Protein 8SB6 (pdb70)

Radius of gyration: 23.17 Å; Cα contacts (8 Å, |Δi|>4): 433; chains: 5; bounding box: 66×45×54 Å

Secondary structure (DSSP, 8-state):
-HHHHHIIIIIIHHHHTSTT-GGGSS---TTTTT-TTHHHH-SS---HHHHHHHHHTT--SSHHHHHHHHHHHHHHHHHHS-TT-HHHHHHHHHHHHHHHHHTT----/-HHHHHIIIIIIHHHHTSTT-GGGSS---TTTTT-TTHHHH-SS---HHHHHHHHHTT--SSHHHHHHHHHHHHHHHHHHS-TTSHHHHHHHHHHHHHHHHHHT---/-HHHHHIIIIIIHHHHHSGGGGGGSS---TTTTT-TTHHHH-SS---HHHHHHHHHTT--SSHHHHHHHHHHHHHHHHHHS-TTSHHHHHHHHHHHHHHHHHHT--/-----/-----

GO terms:
  GO:0000785 chromatin (C, IDA)
  GO:2000330 positive regulation of T-helper 17 cell lineage commitment (P, IDA)
  GO:0140588 chromatin looping (P, IDA)
  GO:0140673 transcription elongation-coupled chromatin remodeling (P, IDA)
  GO:0006357 regulation of transcription by RNA polymerase II (P, IDA)
  GO:0140011 histone H4K12ac reader activity (F, IDA)
  GO:0140012 histone H4K5ac reader activity (F, IDA)
  GO:0140033 acetylation-dependent protein binding (F, IDA)
  GO:0071168 protein localization to chromatin (P, IDA)
  GO:0005634 nucleus (C, EXP)
  GO:0005694 chromosome (C, EXP)
  GO:0007283 spermatogenesis (P, TAS)
  GO:0004674 protein serine/threonine kinase activity (F, IDA)
  GO:0005634 nucleus (C, IDA)
  GO:0005654 nucleoplasm (C, TAS)
  GO:0005515 protein binding (F, IPI)
  GO:0005654 nucleoplasm (C, IDA)
  GO:0016607 nuclear speck (C, IDA)
  GO:0140015 histone H3K14ac reader activity (F, IDA)

Foldseek 3Di:
DQLLVLCQPPLLVVQVPDPLQVVQLDWDDCVVVVNVCLCVFQVDTAGSVVLNVCSVVVVDPDNVVSVVRLVSNLVSVVRPDDPPDVNNVSSVVSVVSNVVSSVPGDDD/DQQLCCCQVPLLVVLCPDPLQVCQLDWDDCVVVVNVCLCVFQVDTAGSVVLNVCSVVVVDPDNVVSVVRLVSNLVSVVRPDDPPDPNNVSSVVSVVSNVVSVVVRDD/DQLLVCCQPPLLVVLVPDPLQVVQLDWDDCVVVVPVCLCVFQVDTAGSVVLNVCSVVVVDDDSVVSVVRLVSNLVSCVRPDDPPDPNNVSSVVSVVSNVVSSVVGD/DDPDD/DDPDD

CATH classification: 1.20.920.10

Solvent-accessible surface area: 17576 Å² total

InterPro domains:
  IPR001487 Bromodomain [PF00439] (86-167)
  IPR001487 Bromodomain [PF00439] (353-440)
  IPR001487 Bromodomain [PR00503] (94-107)
  IPR001487 Bromodomain [PR00503] (110-126)
  IPR001487 Bromodomain [PR00503] (126-144)
  IPR001487 Bromodomain [PR00503] (417-436)
  IPR001487 Bromodomain [PS50014] (91-163)
  IPR001487 Bromodomain [PS50014] (364-436)
  IPR001487 Bromodomain [SM00297] (72-182)
  IPR001487 Bromodomain [SM00297] (346-455)
  IPR018359 Bromodomain, conserved site [PS00633] (96-155)
  IPR018359 Bromodomain, conserved site [PS00633] (369-428)
  IPR027353 NET domain [PF17035] (641-703)
  IPR027353 NET domain [PS51525] (632-714)
  IPR036427 Bromodomain-like superfamily [G3DSA:1.20.920.10] (63-195)
  IPR036427 Bromodomain-like superfamily [G3DSA:1.20.920.10] (335-460)
  IPR036427 Bromodomain-like superfamily [SSF47370] (59-190)
  IPR036427 Bromodomain-like superfamily [SSF47370] (329-459)
  IPR038336 NET domain superfamily [G3DSA:1.20.1270.220] (634-714)
  IPR043508 Brdt, bromodomain, repeat I [cd05497] (74-180)

B-factor: mean 35.87, std 13.59, range [14.3, 101.73]

Structure (mmCIF, N/CA/C/O backbone):
data_8SB6
#
_entry.id   8SB6
#
_cell.length_a   115.378
_cell.length_b   55.819
_cell.length_c   68.006
_cell.angle_alpha   90.000
_cell.angle_beta   94.414
_cell.angle_gamma   90.000
#
_symmetry.space_group_name_H-M   'C 1 2 1'
#
loop_
_entity.id
_entity.type
_entity.pdbx_description
1 polymer 'Bromodomain containing 2'
2 polymer 'Histone H4'
3 water water
#
loop_
_atom_site.group_PDB
_atom_site.id
_atom_site.type_symbol
_atom_site.label_atom_id
_atom_site.label_alt_id
_atom_site.label_comp_id
_atom_site.label_asym_id
_atom_site.label_entity_id
_atom_site.label_seq_id
_atom_site.pdbx_PDB_ins_code
_atom_site.Cartn_x
_atom_site.Cartn_y
_atom_site.Cartn_z
_atom_site.occupancy
_atom_site.B_iso_or_equiv
_atom_site.auth_seq_id
_atom_site.auth_comp_id
_atom_site.auth_asym_id
_atom_site.auth_atom_id
_atom_site.pdbx_PDB_model_num
ATOM 1 N N . THR A 1 6 ? -9.72800 -6.67300 16.81900 1.000 50.48460 76 THR A N 1
ATOM 2 C CA . THR A 1 6 ? -10.55900 -6.15600 15.73800 1.000 46.53014 76 THR A CA 1
ATOM 3 C C . THR A 1 6 ? -10.65300 -4.63200 15.79200 1.000 44.59952 76 THR A C 1
ATOM 4 O O . THR A 1 6 ? -10.32800 -3.99200 16.8250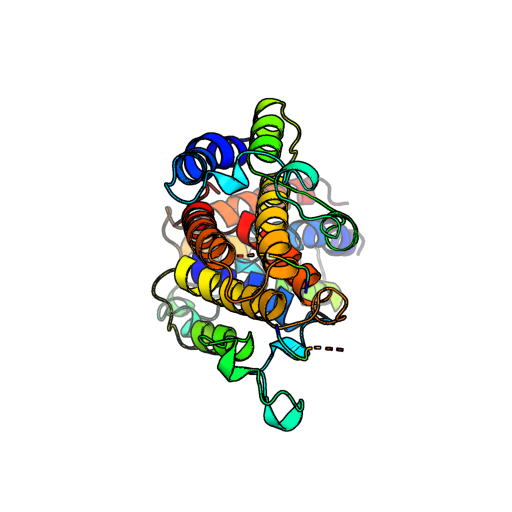0 1.000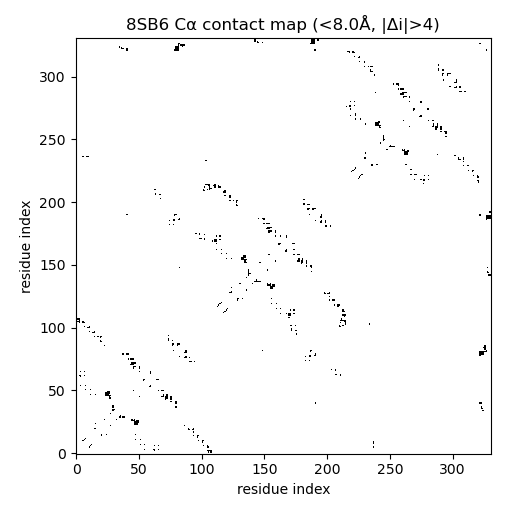 45.21205 76 THR A O 1
ATOM 14 N N . ASN A 1 7 ? -11.10300 -4.02700 14.69500 1.000 47.99740 77 ASN A N 1
ATOM 15 C CA . ASN A 1 7 ? -11.15400 -2.57300 14.61900 1.000 44.16824 77 ASN A CA 1
ATOM 16 C C . ASN A 1 7 ? -12.21000 -2.01300 15.57000 1.000 42.99582 77 ASN A C 1
ATOM 17 O O . ASN A 1 7 ? -12.02100 -0.94100 16.16400 1.000 35.13779 77 ASN A O 1
ATOM 28 N N . GLN A 1 8 ? -13.33200 -2.71600 15.71600 1.000 34.05153 78 GLN A N 1
ATOM 29 C CA . GLN A 1 8 ? -14.36500 -2.25700 16.63500 1.000 33.13174 78 GLN A CA 1
ATOM 30 C C . GLN A 1 8 ? -13.85300 -2.24700 18.06800 1.000 30.95311 78 GLN A C 1
ATOM 31 O O . GLN A 1 8 ? -14.09200 -1.29800 18.82800 1.000 30.67827 78 GLN A O 1
ATOM 45 N N . LEU A 1 9 ? -13.17000 -3.30500 18.46400 1.000 31.70124 79 LEU A N 1
ATOM 46 C CA . LEU A 1 9 ? -12.61500 -3.34800 19.81600 1.000 31.37446 79 LEU A CA 1
ATOM 47 C C . LEU A 1 9 ? -11.50700 -2.30800 20.02200 1.000 30.85937 79 LEU A C 1
ATOM 48 O O . LEU A 1 9 ? -11.36600 -1.77500 21.11900 1.000 30.85087 79 LEU A O 1
ATOM 64 N N . GLN A 1 10 ? -10.71600 -2.01500 19.00100 1.000 30.55497 80 GLN A N 1
ATOM 65 C CA . GLN A 1 10 ? -9.77100 -0.90600 19.09000 1.000 35.49050 80 GLN A CA 1
ATOM 66 C C . GLN A 1 10 ? -10.49400 0.41600 19.35800 1.000 31.88693 80 GLN A C 1
ATOM 67 O O . GLN A 1 10 ? -10.05200 1.24200 20.17700 1.000 30.48331 80 GLN A O 1
ATOM 81 N N . TYR A 1 11 ? -11.59400 0.64700 18.65500 1.000 30.21682 81 TYR A N 1
ATOM 82 C CA . TYR A 1 11 ? -12.36900 1.86200 18.84800 1.000 26.92242 81 TYR A CA 1
ATOM 83 C C . TYR A 1 11 ? -12.97500 1.91800 20.24800 1.000 27.15692 81 TYR A C 1
ATOM 84 O O . TYR A 1 11 ? -12.96200 2.97200 20.90600 1.000 24.81748 81 TYR A O 1
ATOM 102 N N . LEU A 1 12 ? -13.52900 0.79800 20.72100 1.000 26.17560 82 LEU A N 1
ATOM 103 C CA . LEU A 1 12 ? -14.07100 0.80700 22.07100 1.000 26.11417 82 LEU A CA 1
ATOM 104 C C . LEU A 1 12 ? -13.00000 1.12700 23.10900 1.000 26.88376 82 LEU A C 1
ATOM 105 O O . LEU A 1 12 ? -13.29200 1.73000 24.13900 1.000 27.23226 82 LEU A O 1
ATOM 121 N N . HIS A 1 13 ? -11.75300 0.75300 22.84300 1.000 24.75764 83 HIS A N 1
ATOM 122 C CA . HIS A 1 13 ? -10.67500 1.00000 23.80300 1.000 26.60227 83 HIS A CA 1
ATOM 123 C C . HIS A 1 13 ? -10.13700 2.42000 23.66600 1.000 28.92209 83 HIS A C 1
ATOM 124 O O . HIS A 1 13 ? -10.13500 3.19200 24.63100 1.000 26.75530 83 HIS A O 1
ATOM 138 N N . LYS A 1 14 ? -9.73700 2.81000 22.44800 1.000 25.53072 84 LYS A N 1
ATOM 139 C CA . LYS A 1 14 ? -9.07200 4.08100 22.23600 1.000 26.35380 84 LYS A CA 1
ATOM 140 C C . LYS A 1 14 ? -10.01600 5.27300 22.23800 1.000 29.06140 84 LYS A C 1
ATOM 141 O O . LYS A 1 14 ? -9.55200 6.37200 22.48800 1.000 30.71218 84 LYS A O 1
ATOM 160 N N . VAL A 1 15 ? -11.31000 5.09500 21.93800 1.000 27.16436 85 VAL A N 1
ATOM 161 C CA . VAL A 1 15 ? -12.25800 6.19500 21.84900 1.000 27.07605 85 VAL A CA 1
ATOM 162 C C . VAL A 1 15 ? -13.27800 6.15600 22.99100 1.000 29.30301 85 VAL A C 1
ATOM 163 O O . VAL A 1 15 ? -13.44100 7.13700 23.72500 1.000 25.86063 85 VAL A O 1
ATOM 176 N N . VAL A 1 16 ? -13.97800 5.03400 23.15200 1.000 23.41203 86 VAL A N 1
ATOM 177 C CA . VAL A 1 16 ? -15.08000 4.99100 24.10500 1.000 22.03390 86 VAL A CA 1
ATOM 178 C C . VAL A 1 16 ? -14.54300 4.92500 25.53100 1.000 24.76277 86 VAL A C 1
ATOM 179 O O . VAL A 1 16 ? -14.88500 5.75500 26.37900 1.000 23.42176 86 VAL A O 1
ATOM 192 N N . MET A 1 17 ? -13.73600 3.91300 25.83100 1.000 24.86937 87 MET A N 1
ATOM 193 C CA . MET A 1 17 ? -13.21800 3.78700 27.18800 1.000 26.69888 87 MET A CA 1
ATOM 194 C C . MET A 1 17 ? -12.36600 4.99800 27.55900 1.000 26.17648 87 MET A C 1
ATOM 195 O O . MET A 1 17 ? -12.43500 5.49800 28.68200 1.000 26.73296 87 MET A O 1
ATOM 209 N N . LYS A 1 18 ? -11.57900 5.49400 26.61000 1.000 26.40842 88 LYS A N 1
ATOM 210 C CA . LYS A 1 18 ? -10.75600 6.65800 26.87200 1.000 30.12183 88 LYS A CA 1
ATOM 211 C C . LYS A 1 18 ? -11.61400 7.82400 27.32700 1.000 28.99039 88 LYS A C 1
ATOM 212 O O . LYS A 1 18 ? -11.28100 8.49100 28.32000 1.000 30.58130 88 LYS A O 1
ATOM 231 N N . ALA A 1 19 ? -12.72900 8.08400 26.63100 1.000 27.66034 89 ALA A N 1
ATOM 232 C CA . ALA A 1 19 ? -13.59900 9.20100 27.01400 1.000 25.44117 89 ALA A CA 1
ATOM 233 C C . ALA A 1 19 ? -14.24200 8.95500 28.37900 1.000 28.35338 89 ALA A C 1
ATOM 234 O O . ALA A 1 19 ? -14.29700 9.86000 29.22300 1.000 29.63958 89 ALA A O 1
ATOM 241 N N . LEU A 1 20 ? -14.71100 7.72900 28.63000 1.000 23.74403 90 LEU A N 1
ATOM 242 C CA . LEU A 1 20 ? -15.45300 7.49100 29.86200 1.000 21.86331 90 LEU A CA 1
ATOM 243 C C . LEU A 1 20 ? -14.54000 7.43000 31.08100 1.000 24.33622 90 LEU A C 1
ATOM 244 O O . LEU A 1 20 ? -14.91600 7.91600 32.15400 1.000 22.33503 90 LEU A O 1
ATOM 260 N N . TRP A 1 21 ? -13.36000 6.81100 30.93200 1.000 22.30126 91 TRP A N 1
ATOM 261 C CA . TRP A 1 21 ? -12.49600 6.55400 32.07400 1.000 21.66472 91 TRP A CA 1
ATOM 262 C C . TRP A 1 21 ? -12.05700 7.85300 32.74100 1.000 25.51814 91 TRP A C 1
ATOM 263 O O . TRP A 1 21 ? -11.93000 7.90600 33.97200 1.000 25.83918 91 TRP A O 1
ATOM 284 N N . LYS A 1 22 ? -11.81700 8.90800 31.94800 1.000 23.65730 92 LYS A N 1
ATOM 285 C CA . LYS A 1 22 ? -11.27900 10.13800 32.47800 1.000 24.83472 92 LYS A CA 1
ATOM 286 C C . LYS A 1 22 ? -12.36300 11.15300 32.82200 1.000 26.67856 92 LYS A C 1
ATOM 287 O O . LYS A 1 22 ? -12.05200 12.26200 33.27400 1.000 22.94646 92 LYS A O 1
ATOM 306 N N . HIS A 1 23 ? -13.61500 10.84400 32.55900 1.000 23.37527 93 HIS A N 1
ATOM 307 C CA . HIS A 1 23 ? -14.69600 11.78500 32.85200 1.000 24.78698 93 HIS A CA 1
ATOM 308 C C . HIS A 1 23 ? -14.77700 12.06300 34.35000 1.000 24.41420 93 HIS A C 1
ATOM 309 O O . HIS A 1 23 ? -14.53900 11.18100 35.17700 1.000 20.96280 93 HIS A O 1
ATOM 323 N N . GLN A 1 24 ? -15.17100 13.30200 34.69900 1.000 22.57784 94 GLN A N 1
ATOM 324 C CA . GLN A 1 24 ? -15.26700 13.69800 36.10500 1.000 20.23313 94 GLN A CA 1
ATOM 325 C C . GLN A 1 24 ? -16.32800 12.94400 36.89400 1.000 21.74344 94 GLN A C 1
ATOM 326 O O . GLN A 1 24 ? -16.30000 12.96900 38.14000 1.000 19.34295 94 GLN A O 1
ATOM 340 N N . PHE A 1 25 ? -17.26400 12.30200 36.23200 1.000 19.62555 95 PHE A N 1
ATOM 341 C CA . PHE A 1 25 ? -18.27400 11.46800 36.87000 1.000 21.46187 95 PHE A CA 1
ATOM 342 C C . PHE A 1 25 ? -17.91200 9.99100 36.88400 1.000 18.73021 95 PHE A C 1
ATOM 343 O O . PHE A 1 25 ? -18.71600 9.16300 37.34800 1.000 17.67084 95 PHE A O 1
ATOM 360 N N . ALA A 1 26 ? -16.73200 9.62500 36.37900 1.000 20.23102 96 ALA A N 1
ATOM 361 C CA . ALA A 1 26 ? -16.41300 8.21200 36.26800 1.000 20.20124 96 ALA A CA 1
ATOM 362 C C . ALA A 1 26 ? -16.00300 7.53500 37.57700 1.000 19.28192 96 ALA A C 1
ATOM 363 O O . ALA A 1 26 ? -16.12900 6.30400 37.67500 1.000 18.29285 96 ALA A O 1
ATOM 370 N N . TRP A 1 27 ? -15.51800 8.29600 38.56400 1.000 19.19904 97 TRP A N 1
ATOM 371 C CA . TRP A 1 27 ? -14.82400 7.67300 39.69800 1.000 20.48090 97 TRP A CA 1
ATOM 372 C C . TRP A 1 27 ? -15.65300 6.60700 40.43200 1.000 20.44750 97 TRP A C 1
ATOM 373 O O . TRP A 1 27 ? -15.08100 5.56800 40.80500 1.000 20.25746 97 TRP A O 1
ATOM 394 N N . PRO A 1 28 ? -16.96900 6.74800 40.61900 1.000 19.27156 98 PRO A N 1
ATOM 395 C CA . PRO A 1 28 ? -17.70300 5.64800 41.25900 1.000 19.10990 98 PRO A CA 1
ATOM 396 C C . PRO A 1 28 ? -17.76100 4.36300 40.45400 1.000 23.55600 98 PRO A C 1
ATOM 397 O O . PRO A 1 28 ? -18.19500 3.32800 41.01100 1.000 20.55992 98 PRO A O 1
ATOM 408 N N . PHE A 1 29 ? -17.39700 4.41100 39.17500 1.000 19.23843 99 PHE A N 1
ATOM 409 C CA . PHE A 1 29 ? -17.54200 3.29000 38.26800 1.000 20.65498 99 PHE A CA 1
ATOM 410 C C . PHE A 1 29 ? -16.20300 2.66400 37.91600 1.000 20.34589 99 PHE A C 1
ATOM 411 O O . PHE A 1 29 ? -16.17600 1.73800 37.15400 1.000 19.40614 99 PHE A O 1
ATOM 428 N N . ARG A 1 30 ? -15.09700 3.15800 38.45000 1.000 20.59532 100 ARG A N 1
ATOM 429 C CA . ARG A 1 30 ? -13.79200 2.68300 38.01200 1.000 20.67026 100 ARG A CA 1
ATOM 430 C C . ARG A 1 30 ? -13.37200 1.37200 38.69700 1.000 25.17558 100 ARG A C 1
ATOM 431 O O . ARG A 1 30 ? -12.36900 0.79800 38.30100 1.000 22.99399 100 ARG A O 1
ATOM 452 N N . GLN A 1 31 ? -14.12100 0.90700 39.68200 1.000 23.63299 101 GLN A N 1
ATOM 453 C CA . GLN A 1 31 ? -13.81700 -0.31700 40.40700 1.000 25.00700 101 GLN A CA 1
ATOM 454 C C . GLN A 1 31 ? -15.14300 -0.96200 40.77800 1.000 23.28400 101 GLN A C 1
ATOM 455 O O . GLN A 1 31 ? -16.19100 -0.29200 40.78100 1.000 20.43842 101 GLN A O 1
ATOM 469 N N . PRO A 1 32 ? -15.14300 -2.25600 41.08000 1.000 20.56847 102 PRO A N 1
ATOM 470 C CA . PRO A 1 32 ? -16.36900 -2.90300 41.54100 1.000 22.06153 102 PRO A CA 1
ATOM 471 C C . PRO A 1 32 ? -16.99000 -2.16100 42.70800 1.000 22.71753 102 PRO A C 1
ATOM 472 O O . PRO A 1 32 ? -16.28500 -1.65300 43.57800 1.000 23.67182 102 PRO A O 1
ATOM 483 N N . VAL A 1 33 ? -18.32300 -2.17000 42.75200 1.000 19.37316 103 VAL A N 1
ATOM 484 C CA . VAL A 1 33 ? -19.03600 -1.72300 43.91400 1.000 21.96603 103 VAL A CA 1
ATOM 485 C C . VAL A 1 33 ? -18.58800 -2.53500 45.12500 1.000 23.34859 103 VAL A C 1
ATOM 486 O O . VAL A 1 33 ? -18.67100 -3.77100 45.13600 1.000 20.91971 103 VAL A O 1
ATOM 499 N N . ASP A 1 34 ? -18.06400 -1.85600 46.12500 1.000 26.86445 104 ASP A N 1
ATOM 500 C CA . ASP A 1 34 ? -17.65500 -2.48100 47.39400 1.000 24.41870 104 ASP A CA 1
ATOM 501 C C . ASP A 1 34 ? -18.77700 -2.27900 48.39400 1.000 24.03104 104 ASP A C 1
ATOM 502 O O . ASP A 1 34 ? -18.87300 -1.23100 49.02700 1.000 24.41302 104 ASP A O 1
ATOM 511 N N . ALA A 1 35 ? -19.59600 -3.30400 48.55700 1.000 19.74070 105 ALA A N 1
ATOM 512 C CA . ALA A 1 35 ? -20.76400 -3.21600 49.42000 1.000 25.21871 105 ALA A CA 1
ATOM 513 C C . ALA A 1 35 ? -20.40800 -2.96100 50.88400 1.000 28.01531 105 ALA A C 1
ATOM 514 O O . ALA A 1 35 ? -21.18800 -2.33900 51.60800 1.000 29.37943 105 ALA A O 1
ATOM 521 N N . VAL A 1 36 ? -19.25100 -3.43800 51.33600 1.000 25.55249 106 VAL A N 1
ATOM 522 C CA . VAL A 1 36 ? -18.83900 -3.18300 52.71600 1.000 25.82110 106 VAL A CA 1
ATOM 523 C C . VAL A 1 36 ? -18.43200 -1.71800 52.88200 1.000 28.74644 106 VAL A C 1
ATOM 524 O O . VAL A 1 36 ? -18.88100 -1.01700 53.80800 1.000 27.90048 106 VAL A O 1
ATOM 537 N N . LYS A 1 37 ? -17.50200 -1.25800 52.03300 1.000 27.27382 107 LYS A N 1
ATOM 538 C CA . LYS A 1 37 ? -17.05100 0.13000 52.09800 1.000 27.53673 107 LYS A CA 1
ATOM 539 C C . LYS A 1 37 ? -18.23100 1.08900 52.01200 1.000 29.13548 107 LYS A C 1
ATOM 540 O O . LYS A 1 37 ? -18.29600 2.08700 52.73500 1.000 27.40561 107 LYS A O 1
ATOM 559 N N . LEU A 1 38 ? -19.19100 0.79900 51.13200 1.000 23.51312 108 LEU A N 1
ATOM 560 C CA . LEU A 1 38 ? -20.28500 1.74100 50.86300 1.000 24.12082 108 LEU A CA 1
ATOM 561 C C . LEU A 1 38 ? -21.48700 1.48700 51.73000 1.000 27.87744 108 LEU A C 1
ATOM 562 O O . LEU A 1 38 ? -22.49200 2.20100 51.60400 1.000 31.59201 108 LEU A O 1
ATOM 578 N N . GLY A 1 39 ? -21.43500 0.47900 52.58200 1.000 26.69511 109 GLY A N 1
ATOM 579 C CA . GLY A 1 39 ? -22.52500 0.19500 53.51700 1.000 28.80243 109 GLY A CA 1
ATOM 580 C C . GLY A 1 39 ? -23.80700 -0.19900 52.78500 1.000 36.42766 109 GLY A C 1
ATOM 581 O O . GLY A 1 39 ? -24.88800 0.34500 53.07700 1.000 32.30008 109 GLY A O 1
ATOM 585 N N . LEU A 1 40 ? -23.70900 -1.16300 51.85800 1.000 28.51935 110 LEU A N 1
ATOM 586 C CA . LEU A 1 40 ? -24.84400 -1.59900 51.05400 1.000 29.05079 110 LEU A CA 1
ATOM 587 C C . LEU A 1 40 ? -25.06000 -3.09900 51.19900 1.000 28.34994 110 LEU A C 1
ATOM 588 O O . LEU A 1 40 ? -24.77000 -3.85100 50.25400 1.000 24.89362 110 LEU A O 1
ATOM 604 N N . PRO A 1 41 ? -25.53500 -3.56500 52.37100 1.000 28.83722 111 PRO A N 1
ATOM 605 C CA . PRO A 1 41 ? -25.64100 -5.01400 52.61000 1.000 28.22535 111 PRO A CA 1
ATOM 606 C C . PRO A 1 41 ? -26.64000 -5.71100 51.71200 1.000 28.87637 111 PRO A C 1
ATOM 607 O O . PRO A 1 41 ? -26.63500 -6.95300 51.67100 1.000 28.04651 111 PRO A O 1
ATOM 618 N N . ASP A 1 42 ? -27.50300 -4.97400 50.99900 1.000 27.09761 112 ASP A N 1
ATOM 619 C CA . ASP A 1 42 ? -28.42300 -5.57600 50.03100 1.000 28.69623 112 ASP A CA 1
ATOM 620 C C . ASP A 1 42 ? -27.89800 -5.57200 48.59200 1.000 25.46059 112 ASP A C 1
ATOM 621 O O . ASP A 1 42 ? -28.59100 -6.07900 47.68300 1.000 25.23239 112 ASP A O 1
ATOM 630 N N . TYR A 1 43 ? -26.71500 -4.98400 48.32700 1.000 22.01925 113 TYR A N 1
ATOM 631 C CA . TYR A 1 43 ? -26.30400 -4.81200 46.93300 1.000 21.80897 113 TYR A CA 1
ATOM 632 C C . TYR A 1 43 ? -26.26400 -6.14400 46.15600 1.000 23.36658 113 TYR A C 1
ATOM 633 O O . TYR A 1 43 ? -26.88200 -6.30700 45.07700 1.000 20.67277 113 TYR A O 1
ATOM 651 N N . HIS A 1 44 ? -25.56500 -7.13700 46.70700 1.000 23.12757 114 HIS A N 1
ATOM 652 C CA . HIS A 1 44 ? -25.41900 -8.39100 45.96900 1.000 26.36221 114 HIS A CA 1
ATOM 653 C C . HIS A 1 44 ? -26.66300 -9.26000 46.01300 1.000 25.09325 114 HIS A C 1
ATOM 654 O O . HIS A 1 44 ? -26.74600 -10.25400 45.29600 1.000 23.32546 114 HIS A O 1
ATOM 668 N N . LYS A 1 45 ? -27.63000 -8.90600 46.81800 1.000 24.28212 115 LYS A N 1
ATOM 669 C CA . LYS A 1 45 ? -28.92500 -9.55600 46.76700 1.000 22.70997 115 LYS A CA 1
ATOM 670 C C . LYS A 1 45 ? -29.74500 -9.06100 45.60900 1.000 26.01200 115 LYS A C 1
ATOM 671 O O . LYS A 1 45 ? -30.57900 -9.79100 45.08200 1.000 25.15674 115 LYS A O 1
ATOM 690 N N . ILE A 1 46 ? -29.51600 -7.82300 45.19200 1.000 22.75587 116 ILE A N 1
ATOM 691 C CA . ILE A 1 46 ? -30.30100 -7.20800 44.11700 1.000 20.53573 116 IL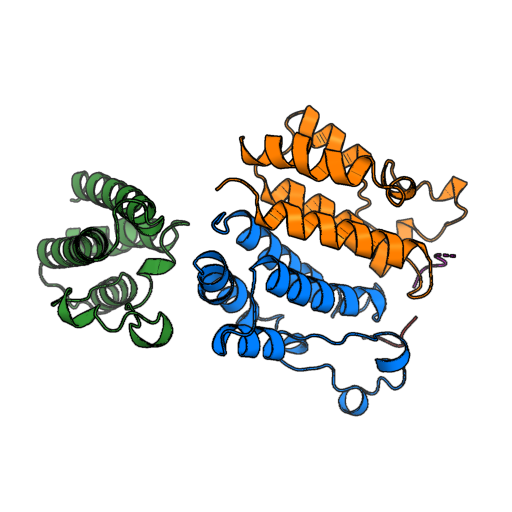E A CA 1
ATOM 692 C C . ILE A 1 46 ? -29.61100 -7.30000 42.76500 1.000 21.76228 116 ILE A C 1
ATOM 693 O O . ILE A 1 46 ? -30.25500 -7.61300 41.75700 1.000 22.59930 116 ILE A O 1
ATOM 709 N N . ILE A 1 47 ? -28.30300 -7.10500 42.76500 1.000 18.92143 117 ILE A N 1
ATOM 710 C CA . ILE A 1 47 ? -27.46800 -7.04500 41.56900 1.000 17.85342 117 ILE A CA 1
ATOM 711 C C . ILE A 1 47 ? -26.69200 -8.36100 41.50000 1.000 23.19229 117 ILE A C 1
ATOM 712 O O . ILE A 1 47 ? -25.76900 -8.59900 42.28000 1.000 19.55590 117 ILE A O 1
ATOM 728 N N . LYS A 1 48 ? -27.01000 -9.19100 40.52100 1.000 21.15030 118 LYS A N 1
ATOM 729 C CA . LYS A 1 48 ? -26.39800 -10.51500 40.40300 1.000 22.09859 118 LYS A CA 1
ATOM 730 C C . LYS A 1 48 ? -25.24300 -10.58800 39.41900 1.000 23.56042 118 LYS A C 1
ATOM 731 O O . LYS A 1 48 ? -24.49700 -11.59300 39.42900 1.000 22.21882 118 LYS A O 1
ATOM 750 N N . GLN A 1 49 ? -25.07600 -9.58100 38.56500 1.000 17.97745 119 GLN A N 1
ATOM 751 C CA . GLN A 1 49 ? -23.96700 -9.51700 37.59500 1.000 18.77131 119 GLN A CA 1
ATOM 752 C C . GLN A 1 49 ? -23.28900 -8.17700 37.74100 1.000 21.15474 119 GLN A C 1
ATOM 753 O O . GLN A 1 49 ? -23.50200 -7.27700 36.91300 1.000 18.06846 119 GLN A O 1
ATOM 767 N N . PRO A 1 50 ? -22.49500 -7.98300 38.78500 1.000 17.71453 120 PRO A N 1
ATOM 768 C CA . PRO A 1 50 ? -21.75300 -6.71100 38.93000 1.000 19.68950 120 PRO A CA 1
ATOM 769 C C . PRO A 1 50 ? -20.78000 -6.49100 37.77200 1.000 20.70757 120 PRO A C 1
ATOM 770 O O . PRO A 1 50 ? -20.20200 -7.42600 37.21900 1.000 19.73787 120 PRO A O 1
ATOM 781 N N . MET A 1 51 ? -20.60900 -5.24500 37.40800 1.000 18.25104 121 MET A N 1
ATOM 782 C CA . MET A 1 51 ? -19.74400 -4.81000 36.33100 1.000 19.46620 121 MET A CA 1
ATOM 783 C C . MET A 1 51 ? -19.27700 -3.40000 36.63000 1.000 17.05458 121 MET A C 1
ATOM 784 O O . MET A 1 51 ? -20.00900 -2.60600 37.20500 1.000 20.15167 121 MET A O 1
ATOM 798 N N . ASP A 1 52 ? -18.09300 -3.07700 36.13100 1.000 18.57917 122 ASP A N 1
ATOM 799 C CA . ASP A 1 52 ? -17.46900 -1.79500 36.38100 1.000 19.19726 122 ASP A CA 1
ATOM 800 C C . ASP A 1 52 ? -16.46400 -1.51800 35.25900 1.000 19.24989 122 ASP A C 1
ATOM 801 O O . ASP A 1 52 ? -16.04200 -2.42100 34.53900 1.000 18.38512 122 ASP A O 1
ATOM 810 N N . MET A 1 53 ? -16.05000 -0.25400 35.15300 1.000 20.86010 123 MET A N 1
ATOM 811 C CA . MET A 1 53 ? -15.15500 0.17200 34.04000 1.000 21.87379 123 MET A CA 1
ATOM 812 C C . MET A 1 53 ? -13.75200 -0.40500 34.19800 1.000 22.87881 123 MET A C 1
ATOM 813 O O . MET A 1 53 ? -13.11800 -0.64500 33.18700 1.000 23.67961 123 MET A O 1
ATOM 827 N N . GLY A 1 54 ? -13.30200 -0.58600 35.43100 1.000 22.70898 124 GLY A N 1
ATOM 828 C CA . GLY A 1 54 ? -11.98200 -1.20400 35.63400 1.000 26.41440 124 GLY A CA 1
ATOM 829 C C . GLY A 1 54 ? -11.92000 -2.59500 35.02700 1.000 25.84178 124 GLY A C 1
ATOM 830 O O . GLY A 1 54 ? -10.97300 -2.94200 34.29500 1.000 28.45559 124 GLY A O 1
ATOM 834 N N . THR A 1 55 ? -12.96400 -3.39200 35.28600 1.000 21.80112 125 THR A N 1
ATOM 835 C CA . THR A 1 55 ? -13.04800 -4.72400 34.71100 1.000 25.02812 125 THR A CA 1
ATOM 836 C C . THR A 1 55 ? -13.10200 -4.66600 33.18600 1.000 27.58910 125 THR A C 1
ATOM 837 O O . THR A 1 55 ? -12.44900 -5.46100 32.50600 1.000 25.33834 125 THR A O 1
ATOM 848 N N . ILE A 1 56 ? -13.93300 -3.77100 32.63400 1.000 22.06269 126 ILE A N 1
ATOM 849 C CA . ILE A 1 56 ? -14.03600 -3.64200 31.19000 1.000 23.86198 126 ILE A CA 1
ATOM 850 C C . ILE A 1 56 ? -12.69200 -3.22600 30.60400 1.000 26.84694 126 ILE A C 1
ATOM 851 O O . ILE A 1 56 ? -12.24900 -3.73800 29.56500 1.000 22.05054 126 ILE A O 1
ATOM 867 N N . LYS A 1 57 ? -12.02100 -2.28700 31.26400 1.000 23.77579 127 LYS A N 1
ATOM 868 C CA . LYS A 1 57 ? -10.74800 -1.80500 30.74800 1.000 30.29555 127 LYS A CA 1
ATOM 869 C C . LYS A 1 57 ? -9.71500 -2.92100 30.74800 1.000 28.41519 127 LYS A C 1
ATOM 870 O O . LYS A 1 57 ? -8.95500 -3.09500 29.78000 1.000 30.65927 127 LYS A O 1
ATOM 889 N N . ARG A 1 58 ? -9.66800 -3.68600 31.82100 1.000 28.38343 128 ARG A N 1
ATOM 890 C CA . ARG A 1 58 ? -8.76400 -4.83100 31.85900 1.000 34.19622 128 ARG A CA 1
ATOM 891 C C . ARG A 1 58 ? -9.06500 -5.82000 30.73700 1.000 33.28763 128 ARG A C 1
ATOM 892 O O . ARG A 1 58 ? -8.15200 -6.35400 30.08800 1.000 29.94812 128 ARG A O 1
ATOM 913 N N . ARG A 1 59 ? -10.34500 -6.10400 30.51600 1.000 28.37208 129 ARG A N 1
ATOM 914 C CA . ARG A 1 59 ? -10.72100 -7.03900 29.45100 1.000 27.86401 129 ARG A CA 1
ATOM 915 C C . ARG A 1 59 ? -10.30300 -6.52600 28.07100 1.000 29.82509 129 ARG A C 1
ATOM 916 O O . ARG A 1 59 ? -9.86800 -7.29800 27.20400 1.000 30.21716 129 ARG A O 1
ATOM 937 N N . LEU A 1 60 ? -10.45900 -5.23500 27.82100 1.000 29.18889 130 LEU A N 1
ATOM 938 C CA . LEU A 1 60 ? -9.95400 -4.69600 26.55200 1.000 31.63078 130 LEU A CA 1
ATOM 939 C C . LEU A 1 60 ? -8.42500 -4.79200 26.47400 1.000 34.98978 130 LEU A C 1
ATOM 940 O O . LEU A 1 60 ? -7.86300 -5.19000 25.44800 1.000 39.10515 130 LEU A O 1
ATOM 956 N N . GLU A 1 61 ? -7.73500 -4.46400 27.56200 1.000 33.91498 131 GLU A N 1
ATOM 957 C CA . GLU A 1 61 ? -6.26700 -4.53500 27.55100 1.000 35.11699 131 GLU A CA 1
ATOM 958 C C . GLU A 1 61 ? -5.77500 -5.96100 27.32500 1.000 39.97537 131 GLU A C 1
ATOM 959 O O . GLU A 1 61 ? -4.71000 -6.16000 26.72700 1.000 40.13763 131 GLU A O 1
ATOM 971 N N . ASN A 1 62 ? -6.51800 -6.96200 27.80100 1.000 37.91689 132 ASN A N 1
ATOM 972 C CA . ASN A 1 62 ? -6.07800 -8.35300 27.76900 1.000 40.52134 132 ASN A CA 1
ATOM 973 C C . ASN A 1 62 ? -6.72500 -9.16500 26.65300 1.000 38.36276 132 ASN A C 1
ATOM 974 O O . ASN A 1 62 ? -6.70000 -10.38600 26.71600 1.000 34.79608 132 ASN A O 1
ATOM 985 N N . ASN A 1 63 ? -7.36200 -8.52100 25.68000 1.000 38.39146 133 ASN A N 1
ATOM 986 C CA . ASN A 1 63 ? -7.98900 -9.22400 24.55300 1.000 39.76304 133 ASN A CA 1
ATOM 987 C C . ASN A 1 63 ? -8.90100 -10.35200 25.03800 1.000 36.81944 133 ASN A C 1
ATOM 988 O O . ASN A 1 63 ? -8.82100 -11.48000 24.59800 1.000 41.56331 133 ASN A O 1
ATOM 999 N N . TYR A 1 64 ? -9.78100 -10.02600 25.96700 1.000 36.43038 134 TYR A N 1
ATOM 1000 C CA . TYR A 1 64 ? -10.76600 -10.95400 26.50100 1.000 32.85322 134 TYR A CA 1
ATOM 1001 C C . TYR A 1 64 ? -11.99200 -11.07200 25.61100 1.000 38.26848 134 TYR A C 1
ATOM 1002 O O . TYR A 1 64 ? -12.59000 -12.15600 25.53700 1.000 37.05231 134 TYR A O 1
ATOM 1020 N N . TYR A 1 65 ? -12.38500 -9.99300 24.91500 1.000 33.50301 135 TYR A N 1
ATOM 1021 C CA . TYR A 1 65 ? -13.63700 -9.99500 24.17500 1.000 35.23360 135 TYR A CA 1
ATOM 1022 C C . TYR A 1 65 ? -13.47900 -10.62400 22.78900 1.000 37.46864 135 TYR A C 1
ATOM 1023 O O . TYR A 1 65 ? -12.50400 -10.36700 22.07300 1.000 34.06692 135 TYR A O 1
ATOM 1041 N N . TRP A 1 66 ? -14.48400 -11.40900 22.39500 1.000 40.42834 136 TRP A N 1
ATOM 1042 C CA . TRP A 1 66 ? -14.54700 -11.99000 21.05900 1.000 43.89324 136 TRP A CA 1
ATOM 1043 C C . TRP A 1 66 ? -15.31700 -11.12200 20.07500 1.000 42.40281 136 TRP A C 1
ATOM 1044 O O . TRP A 1 66 ? -15.15600 -11.29600 18.87400 1.000 48.25195 136 TRP A O 1
ATOM 1065 N N . ALA A 1 67 ? -16.13200 -10.18700 20.54900 1.000 37.31695 137 ALA A N 1
ATOM 1066 C CA . ALA A 1 67 ? -16.92000 -9.32200 19.68900 1.000 37.63484 137 ALA A CA 1
ATOM 1067 C C . ALA A 1 67 ? -17.14000 -7.98700 20.38200 1.000 32.64569 137 ALA A C 1
ATOM 1068 O O . ALA A 1 67 ? -17.21600 -7.92300 21.60800 1.000 33.28322 137 ALA A O 1
ATOM 1075 N N . ALA A 1 68 ? -17.29200 -6.93400 19.57500 1.000 36.22594 138 ALA A N 1
ATOM 1076 C CA . ALA A 1 68 ? -17.59800 -5.60500 20.10100 1.000 35.10058 138 ALA A CA 1
ATOM 1077 C C . ALA A 1 68 ? -18.86800 -5.61900 20.94500 1.000 30.07347 138 ALA A C 1
ATOM 1078 O O . ALA A 1 68 ? -18.92800 -4.97700 21.99400 1.000 26.83385 138 ALA A O 1
ATOM 1085 N N . SER A 1 69 ? -19.91200 -6.32000 20.48900 1.000 29.76639 139 SER A N 1
ATOM 1086 C CA . SER A 1 69 ? -21.16500 -6.29300 21.22100 1.000 31.16126 139 SER A CA 1
ATOM 1087 C C . SER A 1 69 ? -21.00400 -6.88300 22.61200 1.000 27.93561 139 SER A C 1
ATOM 1088 O O . SER A 1 69 ? -21.75400 -6.51200 23.53400 1.000 27.84617 139 SER A O 1
ATOM 1096 N N . GLU A 1 70 ? -20.03800 -7.78700 22.79800 1.000 27.10724 140 GLU A N 1
ATOM 1097 C CA . GLU A 1 70 ? -19.80900 -8.35400 24.12300 1.000 25.79707 140 GLU A CA 1
ATOM 1098 C C . GLU A 1 70 ? -19.30900 -7.29600 25.13000 1.000 26.27233 140 GLU A C 1
ATOM 1099 O O . GLU A 1 70 ? -19.73500 -7.27800 26.31000 1.000 24.77768 140 GLU A O 1
ATOM 1111 N N . CYS A 1 71 ? -18.39300 -6.43200 24.68100 1.000 25.02187 141 CYS A N 1
ATOM 1112 C CA . CYS A 1 71 ? -17.93300 -5.29400 25.46300 1.000 22.64502 141 CYS A CA 1
ATOM 1113 C C . CYS A 1 71 ? -19.03800 -4.28400 25.66800 1.000 21.97736 141 CYS A C 1
ATOM 1114 O O . CYS A 1 71 ? -19.26000 -3.79800 26.80500 1.000 22.81581 141 CYS A O 1
ATOM 1122 N N . MET A 1 72 ? -19.79800 -3.97800 24.60700 1.000 22.88424 142 MET A N 1
ATOM 1123 C CA . MET A 1 72 ? -20.93400 -3.05700 24.76400 1.000 21.26722 142 MET A CA 1
ATOM 1124 C C . MET A 1 72 ? -21.93300 -3.56800 25.78900 1.000 22.61026 142 MET A C 1
ATOM 1125 O O . MET A 1 72 ? -22.49200 -2.77600 26.57900 1.000 19.19793 142 MET A O 1
ATOM 1139 N N . GLN A 1 73 ? -22.18100 -4.89600 25.79400 1.000 22.33017 143 GLN A N 1
ATOM 1140 C CA . GLN A 1 73 ? -23.10200 -5.45000 26.79200 1.000 22.58458 143 GLN A CA 1
ATOM 1141 C C . GLN A 1 73 ? -22.58500 -5.22500 28.21500 1.000 17.72284 143 GLN A C 1
ATOM 1142 O O . GLN A 1 73 ? -23.38800 -5.05600 29.11900 1.000 19.66419 143 GLN A O 1
ATOM 1156 N N . ASP A 1 74 ? -21.26800 -5.29200 28.43400 1.000 19.33092 144 ASP A N 1
ATOM 1157 C CA . ASP A 1 74 ? -20.70400 -5.07900 29.75400 1.000 20.07867 144 ASP A CA 1
ATOM 1158 C C . ASP A 1 74 ? -20.90400 -3.62800 30.17500 1.000 20.11934 144 ASP A C 1
ATOM 1159 O O . ASP A 1 74 ? -21.31500 -3.39200 31.30700 1.000 19.56369 144 ASP A O 1
ATOM 1168 N N . PHE A 1 75 ? -20.67100 -2.63800 29.27000 1.000 17.20094 145 PHE A N 1
ATOM 1169 C CA . PHE A 1 75 ? -21.03000 -1.24800 29.60600 1.000 17.54418 145 PHE A CA 1
ATOM 1170 C C . PHE A 1 75 ? -22.50000 -1.16100 29.98700 1.000 16.85462 145 PHE A C 1
ATOM 1171 O O . PHE A 1 75 ? -22.87800 -0.49700 30.96000 1.000 15.58697 145 PHE A O 1
ATOM 1188 N N . ASN A 1 76 ? -23.37000 -1.76800 29.18200 1.000 15.56067 146 ASN A N 1
ATOM 1189 C CA . ASN A 1 76 ? -24.80000 -1.68500 29.46800 1.000 16.63318 146 ASN A CA 1
ATOM 1190 C C . ASN A 1 76 ? -25.14700 -2.27600 30.84100 1.000 17.82021 146 ASN A C 1
ATOM 1191 O O . ASN A 1 76 ? -25.97600 -1.71600 31.57500 1.000 19.28009 146 ASN A O 1
ATOM 1202 N N . THR A 1 77 ? -24.60300 -3.45100 31.16200 1.000 17.07862 147 THR A N 1
ATOM 1203 C CA . THR A 1 77 ? -24.84600 -4.06300 32.47200 1.000 18.15782 147 THR A CA 1
ATOM 1204 C C . THR A 1 77 ? -24.39100 -3.12400 33.59900 1.000 18.14134 147 THR A C 1
ATOM 1205 O O . THR A 1 77 ? -25.06300 -2.94900 34.62100 1.000 16.57108 147 THR A O 1
ATOM 1216 N N . MET A 1 78 ? -23.24700 -2.48700 33.42700 1.000 16.43190 148 MET A N 1
ATOM 1217 C CA . MET A 1 78 ? -22.77100 -1.57200 34.48500 1.000 15.99183 148 MET A CA 1
ATOM 1218 C C . MET A 1 78 ? -23.76700 -0.45200 34.73700 1.000 17.12657 148 MET A C 1
ATOM 1219 O O . MET A 1 78 ? -24.12700 -0.15200 35.87500 1.000 19.63353 148 MET A O 1
ATOM 1233 N N . PHE A 1 79 ? -24.25800 0.15900 33.67600 1.000 16.85758 149 PHE A N 1
ATOM 1234 C CA . PHE A 1 79 ? -25.20700 1.28000 33.84700 1.000 16.71585 149 PHE A CA 1
ATOM 1235 C C . PHE A 1 79 ? -26.56700 0.76700 34.32900 1.000 17.55273 149 PHE A C 1
ATOM 1236 O O . PHE A 1 79 ? -27.18100 1.33000 35.23900 1.000 16.26684 149 PHE A O 1
ATOM 1253 N N . THR A 1 80 ? -27.01700 -0.35500 33.78000 1.000 14.31264 150 THR A N 1
ATOM 1254 C CA . THR A 1 80 ? -28.30700 -0.88900 34.18600 1.000 17.14360 150 THR A CA 1
ATOM 1255 C C . THR A 1 80 ? -28.30500 -1.29300 35.65700 1.000 16.65496 150 THR A C 1
ATOM 1256 O O . THR A 1 80 ? -29.29500 -1.07000 36.36600 1.000 15.39542 150 THR A O 1
ATOM 1267 N N . ASN A 1 81 ? -27.22900 -1.92000 36.13400 1.000 16.22093 151 ASN A N 1
ATOM 1268 C CA . ASN A 1 81 ? -27.13900 -2.21700 37.57200 1.000 17.20114 151 ASN A CA 1
ATOM 1269 C C . ASN A 1 81 ? -27.37600 -0.98000 38.41800 1.000 15.30543 151 ASN A C 1
ATOM 1270 O O . ASN A 1 81 ? -28.07800 -1.01800 39.44800 1.000 18.32497 151 ASN A O 1
ATOM 1281 N N . CYS A 1 82 ? -26.76200 0.13800 38.01600 1.000 15.88393 152 CYS A N 1
ATOM 1282 C CA . CYS A 1 82 ? -26.88300 1.3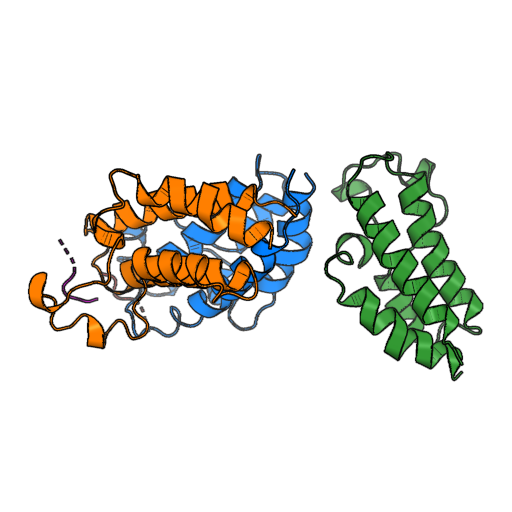7300 38.76900 1.000 14.98724 152 CYS A CA 1
ATOM 1283 C C . CYS A 1 82 ? -28.33300 1.85100 38.82100 1.000 20.31670 152 CYS A C 1
ATOM 1284 O O . CYS A 1 82 ? -28.85100 2.18800 39.90400 1.000 16.51929 152 CYS A O 1
ATOM 1292 N N . TYR A 1 83 ? -29.03800 1.80400 37.69400 1.000 15.25255 153 TYR A N 1
ATOM 1293 C CA . TYR A 1 83 ? -30.41400 2.29400 37.67400 1.000 14.30340 153 TYR A CA 1
ATOM 1294 C C . TYR A 1 83 ? -31.33700 1.38800 38.44100 1.000 16.29286 153 TYR A C 1
ATOM 1295 O O . TYR A 1 83 ? -32.32400 1.87600 39.03700 1.000 16.06275 153 TYR A O 1
ATOM 1313 N N . ILE A 1 84 ? -31.05600 0.05900 38.43900 1.000 17.96833 154 ILE A N 1
ATOM 1314 C CA . ILE A 1 84 ? -31.94700 -0.87500 39.12900 1.000 15.08664 154 ILE A CA 1
ATOM 1315 C C . ILE A 1 84 ? -31.77000 -0.79700 40.64000 1.000 19.61112 154 ILE A C 1
ATOM 1316 O O . ILE A 1 84 ? -32.74300 -0.82000 41.41700 1.000 16.71524 154 ILE A O 1
ATOM 1332 N N . TYR A 1 85 ? -30.52200 -0.72000 41.08400 1.000 17.45960 155 TYR A N 1
ATOM 1333 C CA . TYR A 1 85 ? -30.25300 -0.76600 42.52200 1.000 17.45594 155 TYR A CA 1
ATOM 1334 C C . TYR A 1 85 ? -30.56100 0.54300 43.24300 1.000 17.05497 155 TYR A C 1
ATOM 1335 O O . TYR A 1 85 ? -31.16900 0.53500 44.32300 1.000 18.97542 155 TYR A O 1
ATOM 1353 N N . ASN A 1 86 ? -30.16500 1.67500 42.65800 1.000 16.92826 156 ASN A N 1
ATOM 1354 C CA . ASN A 1 86 ? -30.22700 2.92700 43.38800 1.000 18.90952 156 ASN A CA 1
ATOM 1355 C C . ASN A 1 86 ? -31.60900 3.54400 43.30500 1.000 21.92661 156 ASN A C 1
ATOM 1356 O O . ASN A 1 86 ? -32.42400 3.20500 42.43900 1.000 20.20451 156 ASN A O 1
ATOM 1367 N N . LYS A 1 87 ? -31.85400 4.47400 44.22600 1.000 21.18272 157 LYS A N 1
ATOM 1368 C CA . LYS A 1 87 ? -33.09300 5.24500 44.21300 1.000 22.59361 157 LYS A CA 1
ATOM 1369 C C . LYS A 1 87 ? -33.07000 6.23100 43.05300 1.000 22.81998 157 LYS A C 1
ATOM 1370 O O . LYS A 1 87 ? -31.99300 6.74800 42.70400 1.000 22.20417 157 LYS A O 1
ATOM 1389 N N . PRO A 1 88 ? -34.25600 6.53900 42.48400 1.000 19.69585 158 PRO A N 1
ATOM 1390 C CA . PRO A 1 88 ? -34.32100 7.47100 41.34800 1.000 24.05352 158 PRO A CA 1
ATOM 1391 C C . PRO A 1 88 ? -33.65400 8.77700 41.59100 1.000 26.60118 158 PRO A C 1
ATOM 1392 O O . PRO A 1 88 ? -33.11500 9.35400 40.64200 1.000 26.43996 158 PRO A O 1
ATOM 1403 N N . THR A 1 89 ? -33.74600 9.26900 42.82500 1.000 22.70454 159 THR A N 1
ATOM 1404 C CA . THR A 1 89 ? -33.20800 10.57100 43.25300 1.000 29.52606 159 THR A CA 1
ATOM 1405 C C . THR A 1 89 ? -31.71400 10.53600 43.61500 1.000 26.88535 159 THR A C 1
ATOM 1406 O O . THR A 1 89 ? -31.13800 11.55900 43.93400 1.000 26.24873 159 THR A O 1
ATOM 1417 N N . ASP A 1 90 ? -31.06800 9.39300 43.56500 1.000 22.97468 160 ASP A N 1
ATOM 1418 C CA . ASP A 1 90 ? -29.66800 9.31500 43.99500 1.000 24.38783 160 ASP A CA 1
ATOM 1419 C C . ASP A 1 90 ? -28.80400 10.00900 42.93900 1.000 21.90120 160 ASP A C 1
ATOM 1420 O O . ASP A 1 90 ? -29.01600 9.86600 41.75000 1.000 22.61722 160 ASP A O 1
ATOM 1429 N N . ASP A 1 91 ? -27.81500 10.78800 43.38400 1.000 23.45697 161 ASP A N 1
ATOM 1430 C CA . ASP A 1 91 ? -26.94600 11.45600 42.44400 1.000 21.78904 161 ASP A CA 1
ATOM 1431 C C . ASP A 1 91 ? -26.24300 10.49200 41.49300 1.000 21.74086 161 ASP A C 1
ATOM 1432 O O . ASP A 1 91 ? -25.89200 10.86900 40.35800 1.000 20.72011 161 ASP A O 1
ATOM 1441 N N . ILE A 1 92 ? -25.94200 9.27400 41.94400 1.000 17.36979 162 ILE A N 1
ATOM 1442 C CA . ILE A 1 92 ? -25.20700 8.35500 41.08600 1.000 18.16385 162 ILE A CA 1
ATOM 1443 C C . ILE A 1 92 ? -25.99000 8.03600 39.81800 1.000 17.78331 162 ILE A C 1
ATOM 1444 O O . ILE A 1 92 ? -25.41600 7.73200 38.77500 1.000 17.25439 162 ILE A O 1
ATOM 1460 N N . VAL A 1 93 ? -27.29200 8.12200 39.88500 1.000 16.03621 163 VAL A N 1
ATOM 1461 C CA . VAL A 1 93 ? -28.14300 7.87300 38.72800 1.000 17.85490 163 VAL A CA 1
ATOM 1462 C C . VAL A 1 93 ? -27.89500 8.91600 37.65400 1.000 17.80454 163 VAL A C 1
ATOM 1463 O O . VAL A 1 93 ? -27.76700 8.59600 36.46900 1.000 17.87463 163 VAL A O 1
ATOM 1476 N N A LEU A 1 94 ? -27.77500 10.18100 38.05400 0.635 18.98512 164 LEU A N 1
ATOM 1477 N N B LEU A 1 94 ? -27.78700 10.16300 38.06800 0.365 18.61231 164 LEU A N 1
ATOM 1478 C CA A LEU A 1 94 ? -27.47800 11.24700 37.11700 0.635 20.05881 164 LEU A CA 1
ATOM 1479 C CA B LEU A 1 94 ? -27.47400 11.22300 37.14500 0.365 19.97844 164 LEU A CA 1
ATOM 1480 C C A LEU A 1 94 ? -26.07000 11.10800 36.54900 0.635 20.25313 164 LEU A C 1
ATOM 1481 C C B LEU A 1 94 ? -26.09200 11.03900 36.54300 0.365 20.18521 164 LEU A C 1
ATOM 1482 O O A LEU A 1 94 ? -25.83800 11.41700 35.37500 0.635 21.14087 164 LEU A O 1
ATOM 1483 O O B LEU A 1 94 ? -25.90900 11.22900 35.33400 0.365 21.61646 164 LEU A O 1
ATOM 1514 N N . MET A 1 95 ? -25.09500 10.70200 37.36800 1.000 17.12201 165 MET A N 1
ATOM 1515 C CA . MET A 1 95 ? -23.76200 10.43300 36.84400 1.000 17.68890 165 MET A CA 1
ATOM 1516 C C . MET A 1 95 ? -23.76900 9.32700 35.79200 1.000 18.49728 165 MET A C 1
ATOM 1517 O O . MET A 1 95 ? -23.19300 9.47400 34.68600 1.000 16.75702 165 MET A O 1
ATOM 1532 N N . ALA A 1 96 ? -24.42200 8.19100 36.11400 1.000 16.88950 166 ALA A N 1
ATOM 1533 C CA . ALA A 1 96 ? -24.54700 7.10600 35.13900 1.000 17.04155 166 ALA A CA 1
ATOM 1534 C C . ALA A 1 96 ? -25.22600 7.56400 33.83600 1.000 17.16411 166 ALA A C 1
ATOM 1535 O O . ALA A 1 96 ? -24.77200 7.24300 32.71600 1.000 18.96247 166 ALA A O 1
ATOM 1542 N N . GLN A 1 97 ? -26.34300 8.25200 33.95300 1.000 17.08753 167 GLN A N 1
ATOM 1543 C CA . GLN A 1 97 ? -26.98500 8.76000 32.73500 1.000 22.32018 167 GLN A CA 1
ATOM 1544 C C . GLN A 1 97 ? -26.03200 9.61300 31.88900 1.000 22.42883 167 GLN A C 1
ATOM 1545 O O . GLN A 1 97 ? -26.03500 9.50300 30.64200 1.000 20.82425 167 GLN A O 1
ATOM 1559 N N . THR A 1 98 ? -25.22400 10.48400 32.53800 1.000 19.36491 168 THR A N 1
ATOM 1560 C CA . THR A 1 98 ? -24.30000 11.32700 31.77800 1.000 20.49295 168 THR A CA 1
ATOM 1561 C C . THR A 1 98 ? -23.27200 10.49500 31.01700 1.000 20.02570 168 THR A C 1
ATOM 1562 O O . THR A 1 98 ? -22.95300 10.78800 29.85100 1.000 18.85587 168 THR A O 1
ATOM 1573 N N . LEU A 1 99 ? -22.69100 9.50500 31.67700 1.000 16.10116 169 LEU A N 1
ATOM 1574 C CA . LEU A 1 99 ? -21.71800 8.63400 31.03500 1.000 19.79341 169 LEU A CA 1
ATOM 1575 C C . LEU A 1 99 ? -22.33600 7.73400 29.95800 1.000 18.52665 169 LEU A C 1
ATOM 1576 O O . LEU A 1 99 ? -21.76500 7.53300 28.87900 1.000 18.32267 169 LEU A O 1
ATOM 1592 N N . GLU A 1 100 ? -23.55400 7.27100 30.18700 1.000 16.57892 170 GLU A N 1
ATOM 1593 C CA . GLU A 1 100 ? -24.20600 6.42000 29.19700 1.000 19.67981 170 GLU A CA 1
ATOM 1594 C C . GLU A 1 100 ? -24.49800 7.19100 27.91900 1.000 18.95516 170 GLU A C 1
ATOM 1595 O O . GLU A 1 100 ? -24.35000 6.65900 26.82300 1.000 20.05759 170 GLU A O 1
ATOM 1607 N N . LYS A 1 101 ? -24.90900 8.46500 28.03700 1.000 19.77052 171 LYS A N 1
ATOM 1608 C CA . LYS A 1 101 ? -25.11300 9.31200 26.85200 1.000 21.36425 171 LYS A CA 1
ATOM 1609 C C . LYS A 1 101 ? -23.84200 9.43900 26.02200 1.000 23.79329 171 LYS A C 1
ATOM 1610 O O . LYS A 1 101 ? -23.89700 9.33900 24.79000 1.000 22.15272 171 LYS A O 1
ATOM 1629 N N . ILE A 1 102 ? -22.68100 9.59800 26.68100 1.000 19.24367 172 ILE A N 1
ATOM 1630 C CA . ILE A 1 102 ? -21.41900 9.65000 25.95200 1.000 19.49661 172 ILE A CA 1
ATOM 1631 C C . ILE A 1 102 ? -21.12600 8.30200 25.29100 1.000 19.86688 172 ILE A C 1
ATOM 1632 O O . ILE A 1 102 ? -20.72700 8.21400 24.12600 1.000 21.76439 172 ILE A O 1
ATOM 1648 N N . PHE A 1 103 ? -21.29100 7.23000 26.03000 1.000 19.08457 173 PHE A N 1
ATOM 1649 C CA . PHE A 1 103 ? -21.12800 5.88000 25.47200 1.000 21.43107 173 PHE A CA 1
ATOM 1650 C C . PHE A 1 103 ? -21.92900 5.72400 24.18600 1.000 21.84070 173 PHE A C 1
ATOM 1651 O O . PHE A 1 103 ? -21.39600 5.31100 23.13900 1.000 20.76441 173 PHE A O 1
ATOM 1668 N N . LEU A 1 104 ? -23.19600 6.10700 24.22500 1.000 18.93187 174 LEU A N 1
ATOM 1669 C CA . LEU A 1 104 ? -24.04000 5.89700 23.03700 1.000 24.66415 174 LEU A CA 1
ATOM 1670 C C . LEU A 1 104 ? -23.62400 6.81500 21.88200 1.000 23.75939 174 LEU A C 1
ATOM 1671 O O . LEU A 1 104 ? -23.57300 6.38100 20.72000 1.000 25.19037 174 LEU A O 1
ATOM 1687 N N . GLN A 1 105 ? -23.26000 8.06000 22.18500 1.000 22.22123 175 GLN A N 1
ATOM 1688 C CA . GLN A 1 105 ? -22.83200 8.95400 21.11900 1.000 24.74694 175 GLN A CA 1
ATOM 1689 C C . GLN A 1 105 ? -21.61000 8.38100 20.44500 1.000 24.43127 175 GLN A C 1
ATOM 1690 O O . GLN A 1 105 ? -21.49300 8.42900 19.22800 1.000 24.53665 175 GLN A O 1
ATOM 1704 N N . LYS A 1 106 ? -20.66800 7.83900 21.21700 1.000 25.78415 176 LYS A N 1
ATOM 1705 C CA . LYS A 1 106 ? -19.44000 7.32900 20.58300 1.000 26.16534 176 LYS A CA 1
ATOM 1706 C C . LYS A 1 106 ? -19.71800 6.01200 19.85400 1.000 28.21056 176 LYS A C 1
ATOM 1707 O O . LYS A 1 106 ? -19.16300 5.74500 18.78300 1.000 27.20478 176 LYS A O 1
ATOM 1726 N N . VAL A 1 107 ? -20.59800 5.18300 20.41100 1.000 24.31372 177 VAL A N 1
ATOM 1727 C CA . VAL A 1 107 ? -20.89600 3.91700 19.76800 1.000 25.59248 177 VAL A CA 1
ATOM 1728 C C . VAL A 1 107 ? -21.59800 4.13700 18.44500 1.000 25.21616 177 VAL A C 1
ATOM 1729 O O . VAL A 1 107 ? -21.52800 3.27800 17.54800 1.000 30.27921 177 VAL A O 1
ATOM 1742 N N . ALA A 1 108 ? -22.28800 5.26800 18.29800 1.000 27.82403 178 ALA A N 1
ATOM 1743 C CA . ALA A 1 108 ? -22.99500 5.54600 17.03500 1.000 30.63073 178 ALA A CA 1
ATOM 1744 C C . ALA A 1 108 ? -22.04300 5.71600 15.86100 1.000 31.02256 178 ALA A C 1
ATOM 1745 O O . ALA A 1 108 ? -22.48700 5.66600 14.68700 1.000 34.08940 178 ALA A O 1
ATOM 1752 N N . SER A 1 109 ? -20.75100 5.93200 16.13500 1.000 30.49253 179 SER A N 1
ATOM 1753 C CA . SER A 1 109 ? -19.74900 6.12300 15.07800 1.000 37.76698 179 SER A CA 1
ATOM 1754 C C . SER A 1 109 ? -18.67200 5.05000 15.10000 1.000 33.13845 179 SER A C 1
ATOM 1755 O O . SER A 1 109 ? -17.61100 5.24100 14.53500 1.000 34.66987 179 SER A O 1
ATOM 1763 N N . MET A 1 110 ? -18.94200 3.92000 15.73700 1.000 34.19850 180 MET A N 1
ATOM 1764 C CA . MET A 1 110 ? -18.02500 2.79300 15.74600 1.000 35.40521 180 MET A CA 1
ATOM 1765 C C . MET A 1 110 ? -17.98300 2.10100 14.37000 1.000 35.88894 180 MET A C 1
ATOM 1766 O O . MET A 1 110 ? -18.99600 2.00600 13.67900 1.000 34.10453 180 MET A O 1
ATOM 1780 N N . PRO A 1 111 ? -16.81400 1.60600 13.94600 1.000 40.77670 181 PRO A N 1
ATOM 1781 C CA . PRO A 1 111 ? -16.75000 0.79800 12.69900 1.000 44.51341 181 PRO A CA 1
ATOM 1782 C C . PRO A 1 111 ? -17.71700 -0.37700 12.68900 1.000 43.38445 181 PRO A C 1
ATOM 1783 O O . PRO A 1 111 ? -18.21500 -0.80500 13.73400 1.000 41.47513 181 PRO A O 1
ATOM 1794 N N . GLN A 1 112 ? -17.98500 -0.94200 11.50400 1.000 58.23317 182 GLN A N 1
ATOM 1795 C CA . GLN A 1 112 ? -19.03900 -1.94900 11.38200 1.000 61.37255 182 GLN A CA 1
ATOM 1796 C C . GLN A 1 112 ? -18.55700 -3.39800 11.44200 1.000 61.98663 182 GLN A C 1
ATOM 1797 O O . GLN A 1 112 ? -19.32200 -4.27400 11.86800 1.000 68.14637 182 GLN A O 1
ATOM 1811 N N . GLU A 1 113 ? -17.33600 -3.68800 11.02200 1.000 62.90613 183 GLU A N 1
ATOM 1812 C CA . GLU A 1 113 ? -16.92300 -5.08700 10.84100 1.000 71.35482 183 GLU A CA 1
ATOM 1813 C C . GLU A 1 113 ? -17.00600 -5.86000 12.15100 1.000 66.05157 183 GLU A C 1
ATOM 1814 O O . GLU A 1 113 ? -17.71900 -6.85800 12.24200 1.000 66.21995 183 GLU A O 1
ATOM 1826 N N . THR B 1 6 ? -30.98000 9.62400 6.52400 1.000 53.53357 76 THR B N 1
ATOM 1827 C CA . THR B 1 6 ? -29.63800 9.05000 6.43800 1.000 45.15324 76 THR B CA 1
ATOM 1828 C C . THR B 1 6 ? -29.70400 7.51600 6.40800 1.000 41.84762 76 THR B C 1
ATOM 1829 O O . THR B 1 6 ? -30.72600 6.90300 6.73500 1.000 39.77635 76 THR B O 1
ATOM 1839 N N . ASN B 1 7 ? -28.59500 6.89700 6.00200 1.000 42.93574 77 ASN B N 1
ATOM 1840 C CA . ASN B 1 7 ? -28.52600 5.44200 5.97000 1.000 42.17482 77 ASN B CA 1
ATOM 1841 C C . ASN B 1 7 ? -28.67600 4.85200 7.37600 1.000 38.94593 77 ASN B C 1
ATOM 1842 O O . ASN B 1 7 ? -29.27800 3.78000 7.55800 1.000 33.35677 77 ASN B O 1
ATOM 1853 N N . GLN B 1 8 ? -28.11900 5.53500 8.38800 1.000 34.86430 78 GLN B N 1
ATOM 1854 C CA . GLN B 1 8 ? -28.18800 5.00900 9.74000 1.000 35.14951 78 GLN B CA 1
ATOM 1855 C C . GLN B 1 8 ? -29.60300 5.07300 10.29500 1.000 32.34476 78 GLN B C 1
ATOM 1856 O O . GLN B 1 8 ? -30.04100 4.15100 10.98300 1.000 27.96726 78 GLN B O 1
ATOM 1870 N N . LEU B 1 9 ? -30.32200 6.16000 10.02400 1.000 33.28965 79 LEU B N 1
ATOM 1871 C CA . LEU B 1 9 ? -31.68600 6.26800 10.52600 1.000 33.33348 79 LEU B CA 1
ATOM 1872 C C . LEU B 1 9 ? -32.60300 5.25000 9.85300 1.000 32.12439 79 LEU B C 1
ATOM 1873 O O . LEU B 1 9 ? -33.51500 4.68900 10.49700 1.000 28.37468 79 LEU B O 1
ATOM 1889 N N . GLN B 1 10 ? -32.37100 4.99400 8.55900 1.000 32.93746 80 GLN B N 1
ATOM 1890 C CA . GLN B 1 10 ? -33.13400 3.95100 7.87400 1.000 33.94277 80 GLN B CA 1
ATOM 1891 C C . GLN B 1 10 ? -32.84900 2.58300 8.49700 1.000 33.17925 80 GLN B C 1
ATOM 1892 O O . GLN B 1 10 ? -33.76100 1.76100 8.67500 1.000 31.36477 80 GLN B O 1
ATOM 1906 N N . TYR B 1 11 ? -31.57800 2.31800 8.81200 1.000 32.01965 81 TYR B N 1
ATOM 1907 C CA . TYR B 1 11 ? -31.24500 1.08700 9.51800 1.000 29.43202 81 TYR B CA 1
ATOM 1908 C C . TYR B 1 11 ? -31.95100 1.02800 10.88000 1.000 29.91728 81 TYR B C 1
ATOM 1909 O O . TYR B 1 11 ? -32.48300 -0.02300 11.28900 1.000 29.06462 81 TYR B O 1
ATOM 1927 N N . LEU B 1 12 ? -31.91700 2.12200 11.62500 1.000 28.78093 82 LEU B N 1
ATOM 1928 C CA . LEU B 1 12 ? -32.55100 2.10200 12.94200 1.000 28.22193 82 LEU B CA 1
ATOM 1929 C C . LEU B 1 12 ? -34.04200 1.85800 12.81000 1.000 28.02837 82 LEU B C 1
ATOM 1930 O O . LEU B 1 12 ? -34.64300 1.24900 13.68700 1.000 24.16616 82 LEU B O 1
ATOM 1946 N N . HIS B 1 13 ? -34.64900 2.34700 11.72600 1.000 28.99976 83 HIS B N 1
ATOM 1947 C CA . HIS B 1 13 ? -36.07200 2.20800 11.51400 1.000 30.55036 83 HIS B CA 1
ATOM 1948 C C . HIS B 1 13 ? -36.41500 0.81100 11.00600 1.000 30.93680 83 HIS B C 1
ATOM 1949 O O . HIS B 1 13 ? -37.21700 0.11600 11.62100 1.000 31.04017 83 HIS B O 1
ATOM 1963 N N . LYS B 1 14 ? -35.75900 0.36600 9.94500 1.000 29.06060 84 LYS B N 1
ATOM 1964 C CA . LYS B 1 14 ? -36.16400 -0.83100 9.21600 1.000 34.73367 84 LYS B CA 1
ATOM 1965 C C . LYS B 1 14 ? -35.54600 -2.12400 9.73600 1.000 37.32752 84 LYS B C 1
ATOM 1966 O O . LYS B 1 14 ? -36.06900 -3.20500 9.43700 1.000 32.86482 84 LYS B O 1
ATOM 1985 N N . VAL B 1 15 ? -34.45600 -2.05200 10.48800 1.000 28.02696 85 VAL B N 1
ATOM 1986 C CA . VAL B 1 15 ? -33.77900 -3.21300 11.01200 1.000 31.81532 85 VAL B CA 1
ATOM 1987 C C . VAL B 1 15 ? -33.94300 -3.29300 12.52500 1.000 31.61600 85 VAL B C 1
ATOM 1988 O O . VAL B 1 15 ? -34.41800 -4.30500 13.05600 1.000 36.05390 85 VAL B O 1
ATOM 2001 N N . VAL B 1 16 ? -33.54700 -2.23700 13.24400 1.000 30.61730 86 VAL B N 1
ATOM 2002 C CA . VAL B 1 16 ? -33.54200 -2.30200 14.70400 1.000 27.15908 86 VAL B CA 1
ATOM 2003 C C . VAL B 1 16 ? -34.96000 -2.20300 15.24700 1.000 28.23646 86 VAL B C 1
ATOM 2004 O O . VAL B 1 16 ? -35.44500 -3.10300 15.93500 1.000 27.00375 86 VAL B O 1
ATOM 2017 N N . MET B 1 17 ? -35.67400 -1.13000 14.89800 1.000 27.37601 87 MET B N 1
ATOM 2018 C CA . MET B 1 17 ? -37.01600 -0.95700 15.43800 1.000 24.90845 87 MET B CA 1
ATOM 2019 C C . MET B 1 17 ? -37.89500 -2.09400 15.00200 1.000 24.63594 87 MET B C 1
ATOM 2020 O O . MET B 1 17 ? -38.67500 -2.60200 15.80600 1.000 25.19655 87 MET B O 1
ATOM 2034 N N . LYS B 1 18 ? -37.79800 -2.47000 13.71300 1.000 26.37640 88 LYS B N 1
ATOM 2035 C CA . LYS B 1 18 ? -38.47700 -3.64200 13.15100 1.000 33.60879 88 LYS B CA 1
ATOM 2036 C C . LYS B 1 18 ? -38.35300 -4.85400 14.08100 1.000 31.48930 88 LYS B C 1
ATOM 2037 O O . LYS B 1 18 ? -39.35100 -5.45500 14.49800 1.000 31.23251 88 LYS B O 1
ATOM 2056 N N . ALA B 1 19 ? -37.13000 -5.22800 14.39000 1.000 30.65759 89 ALA B N 1
ATOM 2057 C CA . ALA B 1 19 ? -36.89200 -6.41200 15.21300 1.000 35.53497 89 ALA B CA 1
ATOM 2058 C C . ALA B 1 19 ? -37.42300 -6.22600 16.63500 1.000 31.89661 89 ALA B C 1
ATOM 2059 O O . ALA B 1 19 ? -38.01300 -7.15200 17.22000 1.000 32.11344 89 ALA B O 1
ATOM 2066 N N . LEU B 1 20 ? -37.19900 -5.05900 17.22700 1.000 24.28159 90 LEU B N 1
ATOM 2067 C CA . LEU B 1 20 ? -37.64000 -4.86500 18.60200 1.000 22.66750 90 LEU B CA 1
ATOM 2068 C C . LEU B 1 20 ? -39.16400 -4.82400 18.68000 1.000 27.39635 90 LEU B C 1
ATOM 2069 O O . LEU B 1 20 ? -39.77200 -5.40400 19.58400 1.000 23.30405 90 LEU B O 1
ATOM 2085 N N . TRP B 1 21 ? -39.80400 -4.12100 17.73800 1.000 25.77113 91 TRP B N 1
ATOM 2086 C CA . TRP B 1 21 ? -41.24100 -3.91300 17.81600 1.000 23.96658 91 TRP B CA 1
ATOM 2087 C C . TRP B 1 21 ? -41.98700 -5.22900 17.83100 1.000 22.74660 91 TRP B C 1
ATOM 2088 O O . TRP B 1 21 ? -42.99500 -5.36000 18.53900 1.000 23.02678 91 TRP B O 1
ATOM 2109 N N . LYS B 1 22 ? -41.55200 -6.19400 16.99500 1.000 23.32930 92 LYS B N 1
ATOM 2110 C CA . LYS B 1 22 ? -42.26600 -7.46400 16.85000 1.000 28.88125 92 LYS B CA 1
ATOM 2111 C C . LYS B 1 22 ? -41.93900 -8.46600 17.93700 1.000 27.23161 92 LYS B C 1
ATOM 2112 O O . LYS B 1 22 ? -42.56100 -9.54800 17.98400 1.000 25.02002 92 LYS B O 1
ATOM 2131 N N . HIS B 1 23 ? -40.99100 -8.14500 18.80000 1.000 24.42795 93 HIS B N 1
ATOM 2132 C CA . HIS B 1 23 ? -40.56800 -9.09200 19.85100 1.000 24.96349 93 HIS B CA 1
ATOM 2133 C C . HIS B 1 23 ? -41.70200 -9.40500 20.83400 1.000 21.66447 93 HIS B C 1
ATOM 2134 O O . HIS B 1 23 ? -42.57100 -8.58400 21.12100 1.000 23.22204 93 HIS B O 1
ATOM 2148 N N . GLN B 1 24 ? -41.70100 -10.63800 21.36100 1.000 23.35564 94 GLN B N 1
ATOM 2149 C CA . GLN B 1 24 ? -42.78500 -11.02800 22.25000 1.000 22.45811 94 GLN B CA 1
ATOM 2150 C C . GLN B 1 24 ? -42.79900 -10.23600 23.54700 1.000 20.58027 94 GLN B C 1
ATOM 2151 O O . GLN B 1 24 ? -43.84100 -10.22800 24.24100 1.000 26.04199 94 GLN B O 1
ATOM 2165 N N . PHE B 1 25 ? -41.69400 -9.59600 23.91700 1.000 20.03271 95 PHE B N 1
ATOM 2166 C CA . PHE B 1 25 ? -41.65500 -8.78700 25.13100 1.000 21.24036 95 PHE B CA 1
ATOM 2167 C C . PHE B 1 25 ? -41.90500 -7.29400 24.88600 1.000 23.49186 95 PHE B C 1
ATOM 2168 O O . PHE B 1 25 ? -41.88400 -6.48600 25.83800 1.000 21.93288 95 PHE B O 1
ATOM 2185 N N . ALA B 1 26 ? -42.12900 -6.89600 23.66100 1.000 19.72150 96 ALA B N 1
ATOM 2186 C CA . ALA B 1 26 ? -42.21400 -5.49200 23.27500 1.000 22.23376 96 ALA B CA 1
ATOM 2187 C C . ALA B 1 26 ? -43.56100 -4.83600 23.59300 1.000 18.13737 96 ALA B C 1
ATOM 2188 O O . ALA B 1 26 ? -43.61500 -3.62400 23.71400 1.000 20.91308 96 ALA B O 1
ATOM 2195 N N . TRP B 1 27 ? -44.64200 -5.59300 23.76700 1.000 21.90264 97 TRP B N 1
ATOM 2196 C CA . TRP B 1 27 ? -45.96000 -4.96800 23.82800 1.000 19.49067 97 TRP B CA 1
ATOM 2197 C C . TRP B 1 27 ? -46.06400 -3.86500 24.87600 1.000 24.08614 97 TRP B C 1
ATOM 2198 O O . TRP B 1 27 ? -46.72500 -2.85500 24.59300 1.000 24.49848 97 TRP B O 1
ATOM 2219 N N . PRO B 1 28 ? -45.41800 -3.92700 26.04400 1.000 23.26689 98 PRO B N 1
ATOM 2220 C CA . PRO B 1 28 ? -45.56900 -2.81400 26.99200 1.000 23.90298 98 PRO B CA 1
ATOM 2221 C C . PRO B 1 28 ? -44.88500 -1.55100 26.54700 1.000 21.08837 98 PRO B C 1
ATOM 2222 O O . PRO B 1 28 ? -45.08600 -0.50600 27.17900 1.000 18.73353 98 PRO B O 1
ATOM 2233 N N . PHE B 1 29 ? -44.03800 -1.62800 25.55100 1.000 21.13787 99 PHE B N 1
ATOM 2234 C CA . PHE B 1 29 ? -43.20600 -0.51000 25.13700 1.000 19.74423 99 PHE B CA 1
ATOM 2235 C C . PHE B 1 29 ? -43.67100 0.15200 23.84700 1.000 21.89170 99 PHE B C 1
ATOM 2236 O O . PHE B 1 29 ? -43.00200 1.07700 23.38500 1.000 21.13109 99 PHE B O 1
ATOM 2253 N N . ARG B 1 30 ? -44.70700 -0.35900 23.20800 1.000 19.68882 100 ARG B N 1
ATOM 2254 C CA . ARG B 1 30 ? -45.14800 0.15200 21.90800 1.000 20.77505 100 ARG B CA 1
ATOM 2255 C C . ARG B 1 30 ? -45.95700 1.44700 21.99400 1.000 24.72929 100 ARG B C 1
ATOM 2256 O O . ARG B 1 30 ? -46.31000 2.02300 20.93700 1.000 24.36383 100 ARG B O 1
ATOM 2277 N N . GLN B 1 31 ? -46.33400 1.88000 23.19100 1.000 22.61772 101 GLN B N 1
ATOM 2278 C CA . GLN B 1 31 ? -47.06500 3.12400 23.36100 1.000 28.62270 101 GLN B CA 1
ATOM 2279 C C . GLN B 1 31 ? -46.58500 3.74500 24.65900 1.000 22.57864 101 GLN B C 1
ATOM 2280 O O . GLN B 1 31 ? -45.97700 3.06100 25.50100 1.000 22.61427 101 GLN B O 1
ATOM 2294 N N . PRO B 1 32 ? -46.90800 5.01000 24.88900 1.000 24.54865 102 PRO B N 1
ATOM 2295 C CA . PRO B 1 32 ? -46.54300 5.64700 26.16400 1.000 23.13933 102 PRO B CA 1
ATOM 2296 C C . PRO B 1 32 ? -47.15300 4.90200 27.33200 1.000 25.84584 102 PRO B C 1
ATOM 2297 O O . PRO B 1 32 ? -48.22700 4.31300 27.22500 1.000 26.61531 102 PRO B O 1
ATOM 2308 N N . VAL B 1 33 ? -46.45600 4.94400 28.45600 1.000 25.17626 103 VAL B N 1
ATOM 2309 C CA . VAL B 1 33 ? -46.98900 4.42800 29.71300 1.000 26.90308 103 VAL B CA 1
ATOM 2310 C C . VAL B 1 33 ? -48.25000 5.19300 30.03200 1.000 28.14611 103 VAL B C 1
ATOM 2311 O O . VAL B 1 33 ? -48.22900 6.42600 30.10900 1.000 26.79574 103 VAL B O 1
ATOM 2324 N N . ASP B 1 34 ? -49.35100 4.48200 30.22000 1.000 30.06458 104 ASP B N 1
ATOM 2325 C CA . ASP B 1 34 ? -50.63900 5.09200 30.56800 1.000 34.65811 104 ASP B CA 1
ATOM 2326 C C . ASP B 1 34 ? -50.79200 4.95000 32.07800 1.000 34.47099 104 ASP B C 1
ATOM 2327 O O . ASP B 1 34 ? -51.24200 3.90700 32.56800 1.000 35.62074 104 ASP B O 1
ATOM 2336 N N . ALA B 1 35 ? -50.41000 6.00400 32.81100 1.000 35.06493 105 ALA B N 1
ATOM 2337 C CA . ALA B 1 35 ? -50.35800 5.91200 34.26700 1.000 33.20066 105 ALA B CA 1
ATOM 2338 C C . ALA B 1 35 ? -51.74400 5.68100 34.86500 1.000 37.08580 105 ALA B C 1
ATOM 2339 O O . ALA B 1 35 ? -51.87500 4.98100 35.87200 1.000 39.69597 105 ALA B O 1
ATOM 2346 N N . VAL B 1 36 ? -52.78100 6.23400 34.25300 1.000 36.61795 106 VAL B N 1
ATOM 2347 C CA . VAL B 1 36 ? -54.13000 6.04100 34.77300 1.000 43.59437 106 VAL B CA 1
ATOM 2348 C C . VAL B 1 36 ? -54.59500 4.60700 34.52100 1.000 42.08207 106 VAL B C 1
ATOM 2349 O O . VAL B 1 36 ? -55.09300 3.93200 35.42100 1.000 41.37892 106 VAL B O 1
ATOM 2362 N N . LYS B 1 37 ? -54.40100 4.10300 33.30200 1.000 40.42661 107 LYS B N 1
ATOM 2363 C CA . LYS B 1 37 ? -54.87000 2.76700 32.98500 1.000 39.08190 107 LYS B CA 1
ATOM 2364 C C . LYS B 1 37 ? -54.13500 1.70800 33.78700 1.000 42.09699 107 LYS B C 1
ATOM 2365 O O . LYS B 1 37 ? -54.75100 0.74900 34.25400 1.000 42.77699 107 LYS B O 1
ATOM 2384 N N . LEU B 1 38 ? -52.82100 1.85200 33.96400 1.000 39.82165 108 LEU B N 1
ATOM 2385 C CA . LEU B 1 38 ? -52.04500 0.88000 34.70600 1.000 35.40043 108 LEU B CA 1
ATOM 2386 C C . LEU B 1 38 ? -52.02200 1.12800 36.20100 1.000 33.91453 108 LEU B C 1
ATOM 2387 O O . LEU B 1 38 ? -51.35000 0.38800 36.92200 1.000 39.25278 108 LEU B O 1
ATOM 2403 N N . GLY B 1 39 ? -52.72500 2.13100 36.68200 1.000 36.54558 109 GLY B N 1
ATOM 2404 C CA . GLY B 1 39 ? -52.78600 2.39100 38.10700 1.000 38.23069 109 GLY B CA 1
ATOM 2405 C C . GLY B 1 39 ? -51.45100 2.76500 38.71900 1.000 41.97811 109 GLY B C 1
ATOM 2406 O O . GLY B 1 39 ? -51.05400 2.20700 39.75900 1.000 43.49627 109 GLY B O 1
ATOM 2410 N N . LEU B 1 40 ? -50.75700 3.72300 38.09200 1.000 38.85354 110 LEU B N 1
ATOM 2411 C CA . LEU B 1 40 ? -49.42500 4.14500 38.52700 1.000 36.16045 110 LEU B CA 1
ATOM 2412 C C . LEU B 1 40 ? -49.42000 5.65300 38.74800 1.000 34.84882 110 LEU B C 1
ATOM 2413 O O . LEU B 1 40 ? -48.84800 6.41400 37.95600 1.000 35.21933 110 LEU B O 1
ATOM 2429 N N . PRO B 1 41 ? -50.06600 6.12900 39.81600 1.000 40.58739 111 PRO B N 1
ATOM 2430 C CA . PRO B 1 41 ? -50.19900 7.59500 39.99700 1.000 40.44770 111 PRO B CA 1
ATOM 2431 C C . PRO B 1 41 ? -48.88800 8.28300 40.35900 1.000 37.81260 111 P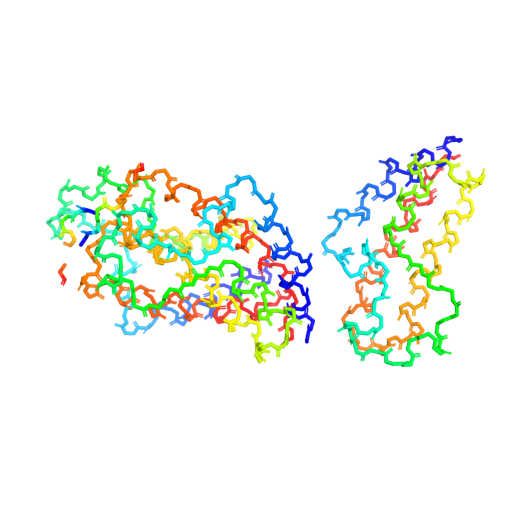RO B C 1
ATOM 2432 O O . PRO B 1 41 ? -48.82400 9.51700 40.34300 1.000 38.56843 111 PRO B O 1
ATOM 2443 N N . ASP B 1 42 ? -47.84200 7.53400 40.67900 1.000 32.51316 112 ASP B N 1
ATOM 2444 C CA . ASP B 1 42 ? -46.53800 8.12700 40.93600 1.000 35.77460 112 ASP B CA 1
ATOM 2445 C C . ASP B 1 42 ? -45.65200 8.16900 39.69600 1.000 27.29584 112 ASP B C 1
ATOM 2446 O O . ASP B 1 42 ? -44.52900 8.69700 39.75300 1.000 24.87425 112 ASP B O 1
ATOM 2455 N N . TYR B 1 43 ? -46.10500 7.60000 38.58600 1.000 26.61225 113 TYR B N 1
ATOM 2456 C CA . TYR B 1 43 ? -45.20200 7.40700 37.44300 1.000 26.67382 113 TYR B CA 1
ATOM 2457 C C . TYR B 1 43 ? -44.59400 8.72200 36.97700 1.000 25.58135 113 TYR B C 1
ATOM 2458 O O . TYR B 1 43 ? -43.36300 8.83800 36.82100 1.000 24.14836 113 TYR B O 1
ATOM 2476 N N . HIS B 1 44 ? -45.44600 9.73100 36.74100 1.000 23.86528 114 HIS B N 1
ATOM 2477 C CA . HIS B 1 44 ? -44.94800 10.98400 36.18300 1.000 26.84423 114 HIS B CA 1
ATOM 2478 C C . HIS B 1 44 ? -44.31300 11.87600 37.22300 1.000 27.58189 114 HIS B C 1
ATOM 2479 O O . HIS B 1 44 ? -43.74700 12.90800 36.84900 1.000 27.77416 114 HIS B O 1
ATOM 2493 N N . LYS B 1 45 ? -44.37700 11.50200 38.49400 1.000 26.45726 115 LYS B N 1
ATOM 2494 C CA . LYS B 1 45 ? -43.63000 12.22500 39.53000 1.000 30.63618 115 LYS B CA 1
ATOM 2495 C C . LYS B 1 45 ? -42.19200 11.73000 39.59400 1.000 31.57427 115 LYS B C 1
ATOM 2496 O O . LYS B 1 45 ? -41.31200 12.44200 40.07100 1.000 29.87454 115 LYS B O 1
ATOM 2515 N N . ILE B 1 46 ? -41.94900 10.51000 39.12900 1.000 22.84162 116 ILE B N 1
ATOM 2516 C CA . ILE B 1 46 ? -40.60700 9.93700 39.11300 1.000 25.58709 116 ILE B CA 1
ATOM 2517 C C . ILE B 1 46 ? -39.96000 10.04700 37.73500 1.000 23.42178 116 ILE B C 1
ATOM 2518 O O . ILE B 1 46 ? -38.78000 10.35800 37.59600 1.000 23.96777 116 ILE B O 1
ATOM 2534 N N . ILE B 1 47 ? -40.70700 9.78400 36.69900 1.000 20.38945 117 ILE B N 1
ATOM 2535 C CA . ILE B 1 47 ? -40.19600 9.75500 35.34400 1.000 17.92597 117 ILE B CA 1
ATOM 2536 C C . ILE B 1 47 ? -40.62400 11.06300 34.69200 1.000 21.86299 117 ILE B C 1
ATOM 2537 O O . ILE B 1 47 ? -41.80100 11.27900 34.40200 1.000 23.74396 117 ILE B O 1
ATOM 2553 N N . LYS B 1 48 ? -39.64800 11.91800 34.40000 1.000 21.92846 118 LYS B N 1
ATOM 2554 C CA . LYS B 1 48 ? -39.90000 13.25100 33.88900 1.000 25.81268 118 LYS B CA 1
ATOM 2555 C C . LYS B 1 48 ? -39.71700 13.37000 32.39300 1.000 25.37591 118 LYS B C 1
ATOM 2556 O O . LYS B 1 48 ? -40.07000 14.41300 31.85400 1.000 23.78983 118 LYS B O 1
ATOM 2575 N N . GLN B 1 49 ? -39.13800 12.36400 31.72900 1.000 22.68362 119 GLN B N 1
ATOM 2576 C CA . GLN B 1 49 ? -38.97000 12.30000 30.28200 1.000 21.64258 119 GLN B CA 1
ATOM 2577 C C . GLN B 1 49 ? -39.48300 10.95300 29.78800 1.000 24.61810 119 GLN B C 1
ATOM 2578 O O . GLN B 1 49 ? -38.70500 10.04100 29.47300 1.000 21.16434 119 GLN B O 1
ATOM 2592 N N . PRO B 1 50 ? -40.78500 10.79000 29.71900 1.000 21.39328 120 PRO B N 1
ATOM 2593 C CA . PRO B 1 50 ? -41.33800 9.53400 29.19700 1.000 20.88006 120 PRO B CA 1
ATOM 2594 C C . PRO B 1 50 ? -40.90800 9.29900 27.74200 1.000 23.24606 120 PRO B C 1
ATOM 2595 O O . PRO B 1 50 ? -40.76100 10.23900 26.94200 1.000 19.18086 120 PRO B O 1
ATOM 2606 N N . MET B 1 51 ? -40.68200 8.01900 27.40100 1.000 19.31573 121 MET B N 1
ATOM 2607 C CA . MET B 1 51 ? -40.29900 7.66300 26.03800 1.000 17.25888 121 MET B CA 1
ATOM 2608 C C . MET B 1 51 ? -40.82400 6.23900 25.76300 1.000 20.41897 121 MET B C 1
ATOM 2609 O O . MET B 1 51 ? -40.92900 5.40700 26.66500 1.000 19.69086 121 MET B O 1
ATOM 2623 N N . ASP B 1 52 ? -41.12100 5.96600 24.49600 1.000 18.73293 122 ASP B N 1
ATOM 2624 C CA . ASP B 1 52 ? -41.66200 4.67800 24.08400 1.000 19.88529 122 ASP B CA 1
ATOM 2625 C C . ASP B 1 52 ? -41.37600 4.44100 22.59600 1.000 19.29857 122 ASP B C 1
ATOM 2626 O O . ASP B 1 52 ? -41.04700 5.36100 21.85800 1.000 20.79469 122 ASP B O 1
ATOM 2635 N N . MET B 1 53 ? -41.47600 3.15800 22.16100 1.000 21.12245 123 MET B N 1
ATOM 2636 C CA . MET B 1 53 ? -41.13800 2.87200 20.77000 1.000 21.92325 123 MET B CA 1
ATOM 2637 C C . MET B 1 53 ? -42.11500 3.49600 19.77300 1.000 24.33836 123 MET B C 1
ATOM 2638 O O . MET B 1 53 ? -41.72700 3.73000 18.63300 1.000 19.78698 123 MET B O 1
ATOM 2652 N N . GLY B 1 54 ? -43.38700 3.68100 20.15000 1.000 22.67773 124 GLY B N 1
ATOM 2653 C CA . GLY B 1 54 ? -44.32600 4.32000 19.23500 1.000 24.19115 124 GLY B CA 1
ATOM 2654 C C . GLY B 1 54 ? -43.90700 5.74800 18.92800 1.000 25.67672 124 GLY B C 1
ATOM 2655 O O . GLY B 1 54 ? -43.96800 6.19700 17.76800 1.000 25.25149 124 GLY B O 1
ATOM 2659 N N . THR B 1 55 ? -43.46600 6.47700 19.96800 1.000 23.77194 125 THR B N 1
ATOM 2660 C CA . THR B 1 55 ? -42.94300 7.82300 19.77700 1.000 26.09122 125 THR B CA 1
ATOM 2661 C C . THR B 1 55 ? -41.70600 7.80900 18.89200 1.000 25.27647 125 THR B C 1
ATOM 2662 O O . THR B 1 55 ? -41.60200 8.57900 17.92100 1.000 24.92493 125 THR B O 1
ATOM 2673 N N . ILE B 1 56 ? -40.76300 6.92200 19.19800 1.000 20.19215 126 ILE B N 1
ATOM 2674 C CA . ILE B 1 56 ? -39.52600 6.83200 18.41800 1.000 21.05969 126 ILE B CA 1
ATOM 2675 C C . ILE B 1 56 ? -39.82400 6.48500 16.96300 1.000 25.30910 126 ILE B C 1
ATOM 2676 O O . ILE B 1 56 ? -39.19400 7.00900 16.02600 1.000 24.36408 126 ILE B O 1
ATOM 2692 N N . LYS B 1 57 ? -40.76000 5.57300 16.75600 1.000 24.27806 127 LYS B N 1
ATOM 2693 C CA . LYS B 1 57 ? -41.10300 5.14800 15.40200 1.000 23.68056 127 LYS B CA 1
ATOM 2694 C C . LYS B 1 57 ? -41.72600 6.28600 14.61900 1.000 26.95343 127 LYS B C 1
ATOM 2695 O O . LYS B 1 57 ? -41.34000 6.56800 13.47400 1.000 28.06830 127 LYS B O 1
ATOM 2714 N N . ARG B 1 58 ? -42.63200 7.01900 15.26200 1.000 30.39478 128 ARG B N 1
ATOM 2715 C CA . ARG B 1 58 ? -43.22300 8.19600 14.60300 1.000 29.18050 128 ARG B CA 1
ATOM 2716 C C . ARG B 1 58 ? -42.16600 9.24500 14.28000 1.000 29.78377 128 ARG B C 1
ATOM 2717 O O . ARG B 1 58 ? -42.20000 9.89100 13.22100 1.000 30.04894 128 ARG B O 1
ATOM 2738 N N . ARG B 1 59 ? -41.21000 9.42500 15.16500 1.000 26.87283 129 ARG B N 1
ATOM 2739 C CA . ARG B 1 59 ? -40.14000 10.39700 14.93100 1.000 28.76823 129 ARG B CA 1
ATOM 2740 C C . ARG B 1 59 ? -39.26900 9.96500 13.76200 1.000 32.19599 129 ARG B C 1
ATOM 2741 O O . ARG B 1 59 ? -38.82600 10.80300 12.97000 1.000 30.70426 129 ARG B O 1
ATOM 2762 N N . LEU B 1 60 ? -38.98400 8.65900 13.65000 1.000 28.03475 130 LEU B N 1
ATOM 2763 C CA . LEU B 1 60 ? -38.22900 8.17300 12.50000 1.000 29.78000 130 LEU B CA 1
ATOM 2764 C C . LEU B 1 60 ? -38.99200 8.43200 11.18600 1.000 34.22680 130 LEU B C 1
ATOM 2765 O O . LEU B 1 60 ? -38.39600 8.82000 10.17900 1.000 35.48950 130 LEU B O 1
ATOM 2781 N N . GLU B 1 61 ? -40.31200 8.25700 11.19500 1.000 32.20416 131 GLU B N 1
ATOM 2782 C CA . GLU B 1 61 ? -41.11300 8.37300 9.99300 1.000 37.49462 131 GLU B CA 1
ATOM 2783 C C . GLU B 1 61 ? -41.36100 9.81300 9.59800 1.000 42.13774 131 GLU B C 1
ATOM 2784 O O . GLU B 1 61 ? -41.63700 10.08100 8.42300 1.000 44.45218 131 GLU B O 1
ATOM 2796 N N . ASN B 1 62 ? -41.25200 10.75900 10.53100 1.000 37.28153 132 ASN B N 1
ATOM 2797 C CA . ASN B 1 62 ? -41.46400 12.17200 10.22100 1.000 41.10108 132 ASN B CA 1
ATOM 2798 C C . ASN B 1 62 ? -40.15900 12.95000 10.17000 1.000 39.93643 132 ASN B C 1
ATOM 2799 O O . ASN B 1 62 ? -40.16900 14.16800 10.23600 1.000 38.11961 132 ASN B O 1
ATOM 2810 N N . ASN B 1 63 ? -39.02300 12.26200 10.05700 1.000 39.54199 133 ASN B N 1
ATOM 2811 C CA . ASN B 1 63 ? -37.74300 12.94400 9.83500 1.000 40.62723 133 ASN B CA 1
ATOM 2812 C C . ASN B 1 63 ? -37.41400 13.91300 10.97300 1.000 38.59669 133 ASN B C 1
ATOM 2813 O O . ASN B 1 63 ? -36.85400 14.99800 10.77000 1.000 36.72977 133 ASN B O 1
ATOM 2824 N N . TYR B 1 64 ? -37.78300 13.52400 12.19300 1.000 33.16580 134 TYR B N 1
ATOM 2825 C CA . TYR B 1 64 ? -37.49800 14.34700 13.35700 1.000 31.78566 134 TYR B CA 1
ATOM 2826 C C . TYR B 1 64 ? -36.02200 14.30500 13.69200 1.000 35.85106 134 TYR B C 1
ATOM 2827 O O . TYR B 1 64 ? -35.45400 15.32100 14.09900 1.000 29.54150 134 TYR B O 1
ATOM 2845 N N . TYR B 1 65 ? -35.37600 13.13400 13.54500 1.000 32.89418 135 TYR B N 1
ATOM 2846 C CA . TYR B 1 65 ? -33.99600 12.98800 13.99100 1.000 30.16753 135 TYR B CA 1
ATOM 2847 C C . TYR B 1 65 ? -33.02700 13.56600 12.97300 1.000 34.20850 135 TYR B C 1
ATOM 2848 O O . TYR B 1 65 ? -33.20500 13.40600 11.76400 1.000 33.04791 135 TYR B O 1
ATOM 2866 N N . TRP B 1 66 ? -31.97500 14.19000 13.47400 1.000 35.60441 136 TRP B N 1
ATOM 2867 C CA . TRP B 1 66 ? -30.90700 14.72800 12.65200 1.000 39.58397 136 TRP B CA 1
ATOM 2868 C C . TRP B 1 66 ? -29.69800 13.81300 12.61000 1.000 41.51839 136 TRP B C 1
ATOM 2869 O O . TRP B 1 66 ? -28.87400 13.96100 11.70400 1.000 45.15518 136 TRP B O 1
ATOM 2890 N N . ALA B 1 67 ? -29.60200 12.85200 13.53000 1.000 35.60278 137 ALA B N 1
ATOM 2891 C CA . ALA B 1 67 ? -28.45600 11.95800 13.61200 1.000 36.25649 137 ALA B CA 1
ATOM 2892 C C . ALA B 1 67 ? -28.88200 10.66500 14.29400 1.000 33.00239 137 ALA B C 1
ATOM 2893 O O . ALA B 1 67 ? -29.78000 10.66300 15.14200 1.000 29.79344 137 ALA B O 1
ATOM 2900 N N . ALA B 1 68 ? -28.19700 9.57500 13.94700 1.000 32.59065 138 ALA B N 1
ATOM 2901 C CA . ALA B 1 68 ? -28.48100 8.28900 14.57400 1.000 30.01616 138 ALA B CA 1
ATOM 2902 C C . ALA B 1 68 ? -28.39300 8.35700 16.09600 1.000 28.77407 138 ALA B C 1
ATOM 2903 O O . ALA B 1 68 ? -29.20900 7.75300 16.80800 1.000 26.09687 138 ALA B O 1
ATOM 2910 N N . SER B 1 69 ? -27.36400 9.02200 16.63000 1.000 28.43825 139 SER B N 1
ATOM 2911 C CA . SER B 1 69 ? -27.19800 9.04400 18.08000 1.000 28.15618 139 SER B CA 1
ATOM 2912 C C . SER B 1 69 ? -28.43600 9.59300 18.76500 1.000 27.20237 139 SER B C 1
ATOM 2913 O O . SER B 1 69 ? -28.77700 9.17900 19.87500 1.000 26.66327 139 SER B O 1
ATOM 2921 N N . GLU B 1 70 ? -29.12500 10.53500 18.12400 1.000 27.87274 140 GLU B N 1
ATOM 2922 C CA . GLU B 1 70 ? -30.25900 11.17500 18.78400 1.000 29.74877 140 GLU B CA 1
ATOM 2923 C C . GLU B 1 70 ? -31.41400 10.18600 18.93300 1.000 29.11457 140 GLU B C 1
ATOM 2924 O O . GLU B 1 70 ? -32.11400 10.16000 19.96200 1.000 26.40901 140 GLU B O 1
ATOM 2936 N N . CYS B 1 71 ? -31.58900 9.31500 17.93900 1.000 25.75282 141 CYS B N 1
ATOM 2937 C CA . CYS B 1 71 ? -32.55700 8.22900 18.04600 1.000 23.62365 141 CYS B CA 1
ATOM 2938 C C . CYS B 1 71 ? -32.10300 7.16800 19.06700 1.000 23.35853 141 CYS B C 1
ATOM 2939 O O . CYS B 1 71 ? -32.87700 6.69800 19.90400 1.000 21.16252 141 CYS B O 1
ATOM 2947 N N . MET B 1 72 ? -30.83900 6.80000 19.03500 1.000 22.53593 142 MET B N 1
ATOM 2948 C CA . MET B 1 72 ? -30.31900 5.86600 20.03700 1.000 24.67488 142 MET B CA 1
ATOM 2949 C C . MET B 1 72 ? -30.50900 6.39400 21.48000 1.000 23.35197 142 MET B C 1
ATOM 2950 O O . MET B 1 72 ? -30.77000 5.61600 22.41200 1.000 23.43975 142 MET B O 1
ATOM 2964 N N . GLN B 1 73 ? -30.41000 7.70300 21.67500 1.000 20.86705 143 GLN B N 1
ATOM 2965 C CA . GLN B 1 73 ? -30.59900 8.27900 23.01100 1.000 19.99551 143 GLN B CA 1
ATOM 2966 C C . GLN B 1 73 ? -32.03700 8.14000 23.45800 1.000 20.14800 143 GLN B C 1
ATOM 2967 O O . GLN B 1 73 ? -32.28400 7.87100 24.62200 1.000 17.89117 143 GLN B O 1
ATOM 2981 N N . ASP B 1 74 ? -33.01600 8.23900 22.53600 1.000 22.80573 144 ASP B N 1
ATOM 2982 C CA . ASP B 1 74 ? -34.40500 8.01500 22.93600 1.000 20.49572 144 ASP B CA 1
ATOM 2983 C C . ASP B 1 74 ? -34.66400 6.55800 23.31700 1.000 19.10335 144 ASP B C 1
ATOM 2984 O O . ASP B 1 74 ? -35.42400 6.31600 24.28700 1.000 16.45679 144 ASP B O 1
ATOM 2993 N N . PHE B 1 75 ? -34.10700 5.57700 22.55000 1.000 16.53261 145 PHE B N 1
ATOM 2994 C CA . PHE B 1 75 ? -34.17400 4.18000 22.97500 1.000 19.66009 145 PHE B CA 1
ATOM 2995 C C . PHE B 1 75 ? -33.64100 4.03900 24.41300 1.000 19.14385 145 PHE B C 1
ATOM 2996 O O . PHE B 1 75 ? -34.24200 3.39300 25.25900 1.000 19.53774 145 PHE B O 1
ATOM 3013 N N . ASN B 1 76 ? -32.48400 4.62300 24.68800 1.000 17.53051 146 ASN B N 1
ATOM 3014 C CA . ASN B 1 76 ? -31.87000 4.50800 26.01000 1.000 18.86736 146 ASN B CA 1
ATOM 3015 C C . ASN B 1 76 ? -32.77800 5.11100 27.08500 1.000 20.69171 146 ASN B C 1
ATOM 3016 O O . ASN B 1 76 ? -33.00100 4.50700 28.15100 1.000 19.41599 146 ASN B O 1
ATOM 3027 N N . THR B 1 77 ? -33.37400 6.27400 26.79600 1.000 18.16688 147 THR B N 1
ATOM 3028 C CA . THR B 1 77 ? -34.27300 6.88100 27.76400 1.000 19.34911 147 THR B CA 1
ATOM 3029 C C . THR B 1 77 ? -35.44000 5.96600 28.06300 1.000 19.34243 147 THR B C 1
ATOM 3030 O O . THR B 1 77 ? -35.82600 5.79600 29.23100 1.000 15.68697 147 THR B O 1
ATOM 3041 N N . MET B 1 78 ? -35.98500 5.32700 27.03200 1.000 18.33890 148 MET B N 1
ATOM 3042 C CA . MET B 1 78 ? -37.06800 4.38100 27.27200 1.000 19.82091 148 MET B CA 1
ATOM 3043 C C . MET B 1 78 ? -36.66900 3.27400 28.22300 1.000 16.94266 148 MET B C 1
ATOM 3044 O O . MET B 1 78 ? -37.40400 2.93900 29.16500 1.000 18.20237 148 MET B O 1
ATOM 3058 N N . PHE B 1 79 ? -35.53900 2.64100 27.95500 1.000 18.33696 149 PHE B N 1
ATOM 3059 C CA . PHE B 1 79 ? -35.12100 1.54400 28.82500 1.000 18.01705 149 PHE B CA 1
ATOM 3060 C C . PHE B 1 79 ? -34.76600 2.04900 30.23500 1.000 16.93733 149 PHE B C 1
ATOM 3061 O O . PHE B 1 79 ? -35.13700 1.43900 31.24900 1.000 20.10881 149 PHE B O 1
ATOM 3078 N N . THR B 1 80 ? -34.02900 3.16300 30.31300 1.000 15.06819 150 THR B N 1
ATOM 3079 C CA . THR B 1 80 ? -33.59200 3.68500 31.60700 1.000 15.32640 150 THR B CA 1
ATOM 3080 C C . THR B 1 80 ? -34.79800 4.04100 32.46800 1.000 20.18221 150 THR B C 1
ATOM 3081 O O . THR B 1 80 ? -34.85200 3.71100 33.65600 1.000 17.46945 150 THR B O 1
ATOM 3092 N N . ASN B 1 81 ? -35.81800 4.65900 31.87900 1.000 16.64487 151 ASN B N 1
ATOM 3093 C CA . ASN B 1 81 ? -37.01200 4.96100 32.66900 1.000 18.25411 151 ASN B CA 1
ATOM 3094 C C . ASN B 1 81 ? -37.56500 3.70100 33.30400 1.000 18.62431 151 ASN B C 1
ATOM 3095 O O . ASN B 1 81 ? -38.06700 3.72200 34.44400 1.000 20.35605 151 ASN B O 1
ATOM 3106 N N . CYS B 1 82 ? -37.63200 2.61000 32.52300 1.000 18.40456 152 CYS B N 1
ATOM 3107 C CA . CYS B 1 82 ? -38.18200 1.37100 33.05500 1.000 17.47170 152 CYS B CA 1
ATOM 3108 C C . CYS B 1 82 ? -37.37300 0.90400 34.26100 1.000 19.13785 152 CYS B C 1
ATOM 3109 O O . CYS B 1 82 ? -37.94000 0.49200 35.26900 1.000 19.12613 152 CYS B O 1
ATOM 3117 N N . TYR B 1 83 ? -36.04800 0.99500 34.19200 1.000 17.29859 153 TYR B N 1
ATOM 3118 C CA . TYR B 1 83 ? -35.22200 0.48700 35.28900 1.000 16.18124 153 TYR B CA 1
ATOM 3119 C C . TYR B 1 83 ? -35.32600 1.38600 36.51400 1.000 21.39781 153 TYR B C 1
ATOM 3120 O O . TYR B 1 83 ? -35.34900 0.89600 37.64200 1.000 18.06751 153 TYR B O 1
ATOM 3138 N N . ILE B 1 84 ? -35.45100 2.69400 36.31200 1.000 17.95391 154 ILE B N 1
ATOM 3139 C CA . ILE B 1 84 ? -35.51300 3.64100 37.41900 1.000 19.03385 154 ILE B CA 1
ATOM 3140 C C . ILE B 1 84 ? -36.84000 3.51600 38.13300 1.000 21.37736 154 ILE B C 1
ATOM 3141 O O . ILE B 1 84 ? -36.87800 3.50600 39.36100 1.000 20.96401 154 ILE B O 1
ATOM 3157 N N . TYR B 1 85 ? -37.94800 3.45100 37.38800 1.000 16.98507 155 TYR B N 1
ATOM 3158 C CA . TYR B 1 85 ? -39.26400 3.48500 38.02000 1.000 20.92589 155 TYR B CA 1
ATOM 3159 C C . TYR B 1 85 ? -39.62300 2.15800 38.70700 1.000 21.71671 155 TYR B C 1
ATOM 3160 O O . TYR B 1 85 ? -40.16000 2.14800 39.81800 1.000 19.90848 155 TYR B O 1
ATOM 3178 N N . ASN B 1 86 ? -39.44900 1.02500 37.99800 1.000 19.82653 156 ASN B N 1
ATOM 3179 C CA . ASN B 1 86 ? -39.99900 -0.23000 38.49200 1.000 19.65092 156 ASN B CA 1
ATOM 3180 C C . ASN B 1 86 ? -39.13600 -0.86100 39.56900 1.000 22.15166 156 ASN B C 1
ATOM 3181 O O . ASN B 1 86 ? -37.97600 -0.50400 39.77400 1.000 20.58033 156 ASN B O 1
ATOM 3192 N N . LYS B 1 87 ? -39.74100 -1.80100 40.28800 1.000 21.11676 157 LYS B N 1
ATOM 3193 C CA . LYS B 1 87 ? -38.94500 -2.56700 41.27700 1.000 22.98926 157 LYS B CA 1
ATOM 3194 C C . LYS B 1 87 ? -38.00200 -3.52500 40.55400 1.000 19.83326 157 LYS B C 1
ATOM 3195 O O . LYS B 1 87 ? -38.31900 -3.99400 39.46100 1.000 21.91575 157 LYS B O 1
ATOM 3214 N N . PRO B 1 88 ? -36.84700 -3.84100 41.14800 1.000 21.56167 158 PRO B N 1
ATOM 3215 C CA . PRO B 1 88 ? -35.89800 -4.76800 40.49600 1.000 20.27138 158 PRO B CA 1
ATOM 3216 C C . PRO B 1 88 ? -36.51200 -6.07200 40.12400 1.000 24.30303 158 PRO B C 1
ATOM 3217 O O . PRO B 1 88 ? -36.09000 -6.65800 39.12900 1.000 21.53866 158 PRO B O 1
ATOM 3228 N N . THR B 1 89 ? -37.47600 -6.54100 40.91700 1.000 20.03422 159 THR B N 1
ATOM 3229 C CA . THR B 1 89 ? -38.10500 -7.84900 40.73100 1.000 23.70969 159 THR B CA 1
ATOM 3230 C C . THR B 1 89 ? -39.28000 -7.83500 39.76100 1.000 23.99649 159 THR B C 1
ATOM 3231 O O . THR B 1 89 ? -39.83100 -8.88800 39.46800 1.000 22.63076 159 THR B O 1
ATOM 3242 N N . ASP B 1 90 ? -39.71900 -6.68400 39.29200 1.000 20.67392 160 ASP B N 1
ATOM 3243 C CA . ASP B 1 90 ? -40.80600 -6.65800 38.30000 1.000 19.29634 160 ASP B CA 1
ATOM 3244 C C . ASP B 1 90 ? -40.42900 -7.33500 36.98100 1.000 21.82629 160 ASP B C 1
ATOM 3245 O O . ASP B 1 90 ? -39.32200 -7.14100 36.46900 1.000 20.85741 160 ASP B O 1
ATOM 3254 N N . ASP B 1 91 ? -41.38200 -8.09400 36.39100 1.000 22.48318 161 ASP B N 1
ATOM 3255 C CA . ASP B 1 91 ? -41.12900 -8.74500 35.11900 1.000 21.44875 161 ASP B CA 1
ATOM 3256 C C . ASP B 1 91 ? -40.74900 -7.76100 34.01300 1.000 19.89199 161 ASP B C 1
ATOM 3257 O O . ASP B 1 91 ? -39.96800 -8.10700 33.12500 1.000 19.21788 161 ASP B O 1
ATOM 3266 N N . ILE B 1 92 ? -41.26500 -6.53600 34.06300 1.000 18.92124 162 ILE B N 1
ATOM 3267 C CA . ILE B 1 92 ? -40.99400 -5.56100 33.01700 1.000 20.90743 162 ILE B CA 1
ATOM 3268 C C . ILE B 1 92 ? -39.50600 -5.27400 32.94400 1.000 18.88172 162 ILE B C 1
ATOM 3269 O O . ILE B 1 92 ? -38.98800 -5.02000 31.85400 1.000 16.23862 162 ILE B O 1
ATOM 3285 N N . VAL B 1 93 ? -38.78500 -5.33500 34.06800 1.000 16.59440 163 VAL B N 1
ATOM 3286 C CA . VAL B 1 93 ? -37.35700 -5.07800 34.02000 1.000 17.11331 163 VAL B CA 1
ATOM 3287 C C . VAL B 1 93 ? -36.64700 -6.13000 33.18600 1.000 18.44283 163 VAL B C 1
ATOM 3288 O O . VAL B 1 93 ? -35.70900 -5.84100 32.44200 1.000 19.36748 163 VAL B O 1
ATOM 3301 N N . LEU B 1 94 ? -37.02200 -7.38300 33.35100 1.000 20.03090 164 LEU B N 1
ATOM 3302 C CA . LEU B 1 94 ? -36.40000 -8.44400 32.54300 1.000 21.11518 164 LEU B CA 1
ATOM 3303 C C . LEU B 1 94 ? -36.76200 -8.29400 31.07600 1.000 20.70888 164 LEU B C 1
ATOM 3304 O O . LEU B 1 94 ? -35.93900 -8.51100 30.18200 1.000 18.34950 164 LEU B O 1
ATOM 3320 N N . MET B 1 95 ? -37.99200 -7.88500 30.79200 1.000 20.99992 165 MET B N 1
ATOM 3321 C CA . MET B 1 95 ? -38.38300 -7.60800 29.40600 1.000 20.60049 165 MET B CA 1
ATOM 3322 C C . MET B 1 95 ? -37.56900 -6.46100 28.79900 1.000 19.68167 165 MET B C 1
ATOM 3323 O O . MET B 1 95 ? -37.03900 -6.57400 27.68100 1.000 21.80321 165 MET B O 1
ATOM 3337 N N . ALA B 1 96 ? -37.40300 -5.35800 29.54300 1.000 17.67154 166 ALA B N 1
ATOM 3338 C CA . ALA B 1 96 ? -36.55500 -4.27100 29.04500 1.000 20.33668 166 ALA B CA 1
ATOM 3339 C C . ALA B 1 96 ? -35.10000 -4.70100 28.82000 1.000 18.36465 166 ALA B C 1
ATOM 3340 O O . ALA B 1 96 ? -34.50300 -4.39000 27.78500 1.000 20.27348 166 ALA B O 1
ATOM 3347 N N . GLN B 1 97 ? -34.54200 -5.47400 29.72700 1.000 19.92675 167 GLN B N 1
ATOM 3348 C CA . GLN B 1 97 ? -33.17000 -5.94500 29.55400 1.000 21.47853 167 GLN B CA 1
ATOM 3349 C C . GLN B 1 97 ? -33.02000 -6.80400 28.30400 1.000 21.88638 167 GLN B C 1
ATOM 3350 O O . GLN B 1 97 ? -32.00300 -6.72600 27.58800 1.000 20.97922 167 GLN B O 1
ATOM 3364 N N . THR B 1 98 ? -33.99500 -7.68900 28.05300 1.000 18.81911 168 THR B N 1
ATOM 3365 C CA . THR B 1 98 ? -33.89300 -8.54200 26.89300 1.000 21.19870 168 THR B CA 1
ATOM 3366 C C . THR B 1 98 ? -33.91100 -7.70100 25.61400 1.000 21.40718 168 THR B C 1
ATOM 3367 O O . THR B 1 98 ? -33.14400 -7.96300 24.67000 1.000 22.90928 168 THR B O 1
ATOM 3378 N N . LEU B 1 99 ? -34.80400 -6.72500 25.55000 1.000 17.32209 169 LEU B N 1
ATOM 3379 C CA . LEU B 1 99 ? -34.91300 -5.87600 24.37200 1.000 18.50270 169 LEU B CA 1
ATOM 3380 C C . LEU B 1 99 ? -33.68500 -4.97100 24.21600 1.000 19.15371 169 LEU B C 1
ATOM 3381 O O . LEU B 1 99 ? -33.17700 -4.77200 23.09500 1.000 20.67668 169 LEU B O 1
ATOM 3397 N N . GLU B 1 100 ? -33.16800 -4.44500 25.33100 1.000 19.81189 170 GLU B N 1
ATOM 3398 C CA . GLU B 1 100 ? -31.98800 -3.58900 25.26900 1.000 18.73427 170 GLU B CA 1
ATOM 3399 C C . GLU B 1 100 ? -30.76400 -4.34800 24.74100 1.000 20.98484 170 GLU B C 1
ATOM 3400 O O . GLU B 1 100 ? -29.93800 -3.78700 23.99700 1.000 19.43042 170 GLU B O 1
ATOM 3412 N N . LYS B 1 101 ? -30.62100 -5.62100 25.10200 1.000 22.64460 171 LYS B N 1
ATOM 3413 C CA . LYS B 1 101 ? -29.49500 -6.37600 24.56200 1.000 19.81247 171 LYS B CA 1
ATOM 3414 C C . LYS B 1 101 ? -29.59400 -6.52700 23.05300 1.000 23.31646 171 LYS B C 1
ATOM 3415 O O . LYS B 1 101 ? -28.57300 -6.47400 22.36500 1.000 24.06911 171 LYS B O 1
ATOM 3434 N N . ILE B 1 102 ? -30.79700 -6.77000 22.51700 1.000 23.23410 172 ILE B N 1
ATOM 3435 C CA . ILE B 1 102 ? -30.97900 -6.85800 21.05800 1.000 22.95641 172 ILE B CA 1
ATOM 3436 C C . ILE B 1 102 ? -30.63300 -5.53200 20.40500 1.000 22.14814 172 ILE B C 1
ATOM 3437 O O . ILE B 1 102 ? -29.91200 -5.47200 19.39000 1.000 22.97906 172 ILE B O 1
ATOM 3453 N N . PHE B 1 103 ? -31.12800 -4.44000 21.00700 1.000 20.89249 173 PHE B N 1
ATOM 3454 C CA . PHE B 1 103 ? -30.83400 -3.10900 20.51900 1.000 21.18225 173 PHE B CA 1
ATOM 3455 C C . PHE B 1 103 ? -29.33000 -2.90200 20.34900 1.000 24.05336 173 PHE B C 1
ATOM 3456 O O . PHE B 1 103 ? -28.86600 -2.44800 19.28700 1.000 22.58175 173 PHE B O 1
ATOM 3473 N N . LEU B 1 104 ? -28.54600 -3.26500 21.37900 1.000 21.29808 174 LEU B N 1
ATOM 3474 C CA . LEU B 1 104 ? -27.10600 -3.02100 21.32700 1.000 22.67651 174 LEU B CA 1
ATOM 3475 C C . LEU B 1 104 ? -26.42300 -3.93500 20.33700 1.000 21.91525 174 LEU B C 1
ATOM 3476 O O . LEU B 1 104 ? -25.50600 -3.49600 19.63000 1.000 26.26720 174 LEU B O 1
ATOM 3492 N N . GLN B 1 105 ? -26.87700 -5.18600 20.25200 1.000 25.22371 175 GLN B N 1
ATOM 3493 C CA . GLN B 1 105 ? -26.37000 -6.10000 19.23300 1.000 26.78326 175 GLN B CA 1
ATOM 3494 C C . GLN B 1 105 ? -26.58400 -5.51900 17.84400 1.000 27.02605 175 GLN B C 1
ATOM 3495 O O . GLN B 1 105 ? -25.66800 -5.49800 17.01400 1.000 26.86127 175 GLN B O 1
ATOM 3509 N N . LYS B 1 106 ? -27.78000 -4.98600 17.58900 1.000 25.55936 176 LYS B N 1
ATOM 3510 C CA . LYS B 1 106 ? -28.07100 -4.44500 16.25400 1.000 30.09537 176 LYS B CA 1
ATOM 3511 C C . LYS B 1 106 ? -27.32700 -3.13900 16.00700 1.000 27.40477 176 LYS B C 1
ATOM 3512 O O . LYS B 1 106 ? -26.88600 -2.88300 14.89000 1.000 27.45200 176 LYS B O 1
ATOM 3531 N N . VAL B 1 107 ? -27.13600 -2.32000 17.04900 1.000 23.96855 177 VAL B N 1
ATOM 3532 C CA . VAL B 1 107 ? -26.37000 -1.09100 16.89700 1.000 26.51010 177 VAL B CA 1
ATOM 3533 C C . VAL B 1 107 ? -24.93500 -1.39300 16.51600 1.000 27.01130 177 VAL B C 1
ATOM 3534 O O . VAL B 1 107 ? -24.30800 -0.62000 15.77100 1.000 28.67083 177 VAL B O 1
ATOM 3547 N N . ALA B 1 108 ? -24.40400 -2.52300 16.97500 1.000 26.16684 178 ALA B N 1
ATOM 3548 C CA . ALA B 1 108 ? -23.02700 -2.86600 16.67500 1.000 29.48282 178 ALA B CA 1
ATOM 3549 C C . ALA B 1 108 ? -22.82700 -3.10000 15.18200 1.000 34.44750 178 ALA B C 1
ATOM 3550 O O . ALA B 1 108 ? -21.70100 -2.95300 14.67700 1.000 36.42533 178 ALA B O 1
ATOM 3557 N N . SER B 1 109 ? -23.89400 -3.43200 14.47000 1.000 32.32218 179 SER B N 1
ATOM 3558 C CA . SER B 1 109 ? -23.83800 -3.68500 13.03200 1.000 34.02372 179 SER B CA 1
ATOM 3559 C C . SER B 1 109 ? -24.37300 -2.52900 12.19800 1.000 34.24512 179 SER B C 1
ATOM 3560 O O . SER B 1 109 ? -24.60200 -2.69600 10.98800 1.000 34.24780 179 SER B O 1
ATOM 3568 N N . MET B 1 110 ? -24.57900 -1.37000 12.80800 1.000 32.73593 180 MET B N 1
ATOM 3569 C CA . MET B 1 110 ? -25.05600 -0.20700 12.07600 1.000 33.87224 180 MET B CA 1
ATOM 3570 C C . MET B 1 110 ? -24.05400 0.21000 11.01600 1.000 40.45638 180 MET B C 1
ATOM 3571 O O . MET B 1 110 ? -22.87200 0.41900 11.34900 1.000 35.20697 180 MET B O 1
ATOM 3585 N N . PRO B 1 111 ? -24.50200 0.43500 9.76100 1.000 41.87964 181 PRO B N 1
ATOM 3586 C CA . PRO B 1 111 ? -23.61200 0.95600 8.70900 1.000 47.79973 181 PRO B CA 1
ATOM 3587 C C . PRO B 1 111 ? -22.86300 2.20800 9.14400 1.000 47.30148 181 PRO B C 1
ATOM 3588 O O . PRO B 1 111 ? -23.41400 3.07800 9.82000 1.000 50.76128 181 PRO B O 1
ATOM 3599 N N . GLN B 1 112 ? -21.59800 2.29100 8.72900 1.000 56.88386 182 GLN B N 1
ATOM 3600 C CA . GLN B 1 112 ? -20.67000 3.34700 9.13300 1.000 58.66326 182 GLN B CA 1
ATOM 3601 C C . GLN B 1 112 ? -20.38000 3.29100 10.62900 1.000 61.40738 182 GLN B C 1
ATOM 3602 O O . GLN B 1 112 ? -20.39200 4.33600 11.33200 1.000 60.62076 182 GLN B O 1
ATOM 3616 N N . THR C 1 6 ? 5.68600 31.23800 12.47100 1.000 72.50006 76 THR C N 1
ATOM 3617 C CA . THR C 1 6 ? 5.25800 31.97000 11.27700 1.000 69.95295 76 THR C CA 1
ATOM 3618 C C . THR C 1 6 ? 3.74300 31.90900 11.09900 1.000 60.89391 76 THR C C 1
ATOM 3619 O O . THR C 1 6 ? 3.06600 31.08900 11.72600 1.000 55.63466 76 THR C O 1
ATOM 3629 N N . ASN C 1 7 ? 3.21300 32.76400 10.21700 1.000 55.08940 77 ASN C N 1
ATOM 3630 C CA . ASN C 1 7 ? 1.78000 32.73500 9.93200 1.000 57.00772 77 ASN C CA 1
ATOM 3631 C C . ASN C 1 7 ? 1.34800 31.36900 9.36800 1.000 51.55478 77 ASN C C 1
ATOM 3632 O O . ASN C 1 7 ? 0.25200 30.88200 9.66800 1.000 42.62103 77 ASN C O 1
ATOM 3643 N N . GLN C 1 8 ? 2.20000 30.73900 8.56600 1.000 44.87682 78 GLN C N 1
ATOM 3644 C CA . GLN C 1 8 ? 1.84500 29.45000 7.98600 1.000 41.61172 78 GLN C CA 1
ATOM 3645 C C . GLN C 1 8 ? 1.75500 28.37800 9.06800 1.000 41.41047 78 GLN C C 1
ATOM 3646 O O . GLN C 1 8 ? 0.79600 27.59600 9.10600 1.000 36.33709 78 GLN C O 1
ATOM 3660 N N . LEU C 1 9 ? 2.75400 28.32600 9.96100 1.000 38.53287 79 LEU C N 1
ATOM 3661 C CA . LEU C 1 9 ? 2.73800 27.32300 11.02400 1.000 38.98872 79 LEU C CA 1
ATOM 3662 C C . LEU C 1 9 ? 1.57000 27.56000 11.96600 1.000 35.88332 79 LEU C C 1
ATOM 3663 O O . LEU C 1 9 ? 0.96500 26.60700 12.46300 1.000 37.16675 79 LEU C O 1
ATOM 3679 N N . GLN C 1 10 ? 1.22100 28.82800 12.21600 1.000 40.41452 80 GLN C N 1
ATOM 3680 C CA . GLN C 1 10 ? 0.05100 29.11000 13.04300 1.000 36.96281 80 GLN C CA 1
ATOM 3681 C C . GLN C 1 10 ? -1.22300 28.63300 12.36800 1.000 39.91778 80 GLN C C 1
ATOM 3682 O O . GLN C 1 10 ? -2.13800 28.12500 13.03300 1.000 40.06230 80 GLN C O 1
ATOM 3696 N N . TYR C 1 11 ? -1.30500 28.79900 11.04500 1.000 39.47631 81 TYR C N 1
ATOM 3697 C CA . TYR C 1 11 ? -2.44300 28.28600 10.29500 1.000 35.65537 81 TYR C CA 1
ATOM 3698 C C . TYR C 1 11 ? -2.50400 26.75500 10.37300 1.000 36.39670 81 TYR C C 1
ATOM 3699 O O . TYR C 1 11 ? -3.56400 26.16700 10.63800 1.000 35.04491 81 TYR C O 1
ATOM 3717 N N . LEU C 1 12 ? -1.36400 26.09000 10.15900 1.000 31.26887 82 LEU C N 1
ATOM 3718 C CA . LEU C 1 12 ? -1.34500 24.63800 10.26300 1.000 31.24078 82 LEU C CA 1
ATOM 3719 C C . LEU C 1 12 ? -1.77600 24.16000 11.64100 1.000 31.85392 82 LEU C C 1
ATOM 3720 O O . LEU C 1 12 ? -2.39100 23.10800 11.75000 1.000 30.13479 82 LEU C O 1
ATOM 3736 N N . HIS C 1 13 ? -1.45600 24.91800 12.69400 1.000 32.50358 83 HIS C N 1
ATOM 3737 C CA . HIS C 1 13 ? -1.83100 24.54100 14.04700 1.000 33.78840 83 HIS C CA 1
ATOM 3738 C C . HIS C 1 13 ? -3.28800 24.85000 14.33100 1.000 36.90311 83 HIS C C 1
ATOM 3739 O O . HIS C 1 13 ? -4.03700 23.96300 14.76300 1.000 33.06359 83 HIS C O 1
ATOM 3753 N N . LYS C 1 14 ? -3.70800 26.10700 14.08800 1.000 35.75353 84 LYS C N 1
ATOM 3754 C CA . LYS C 1 14 ? -5.00200 26.57400 14.55800 1.000 41.88294 84 LYS C CA 1
ATOM 3755 C C . LYS C 1 14 ? -6.12900 26.28300 13.59800 1.000 39.68588 84 LYS C C 1
ATOM 3756 O O . LYS C 1 14 ? -7.29000 26.33600 14.00700 1.000 43.06767 84 LYS C O 1
ATOM 3775 N N . VAL C 1 15 ? -5.82900 25.94500 12.35600 1.000 39.31124 85 VAL C N 1
ATOM 3776 C CA . VAL C 1 15 ? -6.85500 25.61700 11.36600 1.000 38.30718 85 VAL C CA 1
ATOM 3777 C C . VAL C 1 15 ? -6.75800 24.15100 10.93600 1.000 37.79180 85 VAL C C 1
ATOM 3778 O O . VAL C 1 15 ? -7.73300 23.41300 11.01400 1.000 38.38988 85 VAL C O 1
ATOM 3791 N N . VAL C 1 16 ? -5.58500 23.71800 10.46500 1.000 35.16861 86 VAL C N 1
ATOM 3792 C CA . VAL C 1 16 ? -5.48400 22.39700 9.86400 1.000 31.27803 86 VAL C CA 1
ATOM 3793 C C . VAL C 1 16 ? -5.54300 21.32700 10.93800 1.000 34.71273 86 VAL C C 1
ATOM 3794 O O . VAL C 1 16 ? -6.42500 20.45900 10.92000 1.000 30.04095 86 VAL C O 1
ATOM 3807 N N . MET C 1 17 ? -4.59500 21.36600 11.88700 1.000 31.10464 87 MET C N 1
ATOM 3808 C CA . MET C 1 17 ? -4.60600 20.36100 12.95500 1.000 29.44736 87 MET C CA 1
ATOM 3809 C C . MET C 1 17 ? -5.90500 20.42200 13.75900 1.000 33.29100 87 MET C C 1
ATOM 3810 O O . MET C 1 17 ? -6.42300 19.39100 14.21500 1.000 33.51761 87 MET C O 1
ATOM 3824 N N . LYS C 1 18 ? -6.45000 21.62900 13.94800 1.000 32.56583 88 LYS C N 1
ATOM 3825 C CA . LYS C 1 18 ? -7.70000 21.74400 14.68200 1.000 38.91255 88 LYS C CA 1
ATOM 3826 C C . LYS C 1 18 ? -8.77900 20.88700 14.04700 1.000 37.78647 88 LYS C C 1
ATOM 3827 O O . LYS C 1 18 ? -9.46200 20.11000 14.73300 1.000 37.89042 88 LYS C O 1
ATOM 3846 N N . ALA C 1 19 ? -8.89400 20.96100 12.72200 1.000 37.74369 89 ALA C N 1
ATOM 3847 C CA . ALA C 1 19 ? -9.95000 20.24000 12.02200 1.000 41.45804 89 ALA C CA 1
ATOM 3848 C C . ALA C 1 19 ? -9.66300 18.74400 11.94400 1.000 37.72637 89 ALA C C 1
ATOM 3849 O O . ALA C 1 19 ? -10.55500 17.93300 12.20700 1.000 37.03332 89 ALA C O 1
ATOM 3856 N N . LEU C 1 20 ? -8.41900 18.35400 11.62100 1.000 33.4550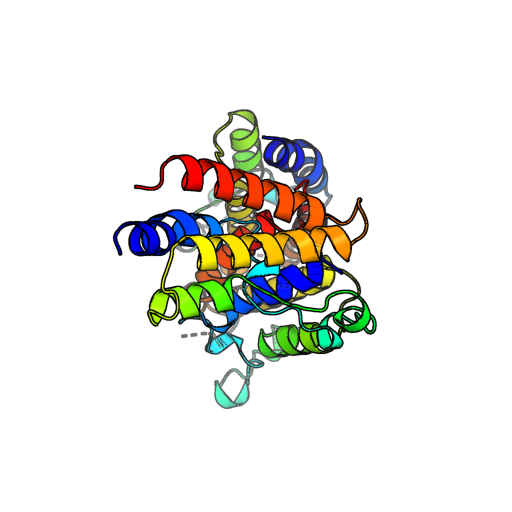6 90 LEU C N 1
ATOM 3857 C CA . LEU C 1 20 ? -8.10300 16.93500 11.54100 1.000 27.73736 90 LEU C CA 1
ATOM 3858 C C . LEU C 1 20 ? -8.16500 16.24000 12.89300 1.000 34.94913 90 LEU C C 1
ATOM 3859 O O . LEU C 1 20 ? -8.59000 15.07600 12.97800 1.000 31.57159 90 LEU C O 1
ATOM 3875 N N . TRP C 1 21 ? -7.71100 16.91400 13.95000 1.000 31.84965 91 TRP C N 1
ATOM 3876 C CA . TRP C 1 21 ? -7.63500 16.26500 15.25400 1.000 34.98848 91 TRP C CA 1
ATOM 3877 C C . TRP C 1 21 ? -9.01100 15.82700 15.74500 1.000 34.20022 91 TRP C C 1
ATOM 3878 O O . TRP C 1 21 ? -9.14800 14.75800 16.34000 1.000 34.86717 91 TRP C O 1
ATOM 3899 N N . LYS C 1 22 ? -10.03800 16.66100 15.53900 1.000 34.63516 92 LYS C N 1
ATOM 3900 C CA . LYS C 1 22 ? -11.36300 16.35800 16.04600 1.000 40.24403 92 LYS C CA 1
ATOM 3901 C C . LYS C 1 22 ? -12.19400 15.56600 15.05100 1.000 36.29439 92 LYS C C 1
ATOM 3902 O O . LYS C 1 22 ? -13.31400 15.18300 15.36800 1.000 36.42302 92 LYS C O 1
ATOM 3921 N N . HIS C 1 23 ? -11.68300 15.32700 13.84700 1.000 37.83734 93 HIS C N 1
ATOM 3922 C CA . HIS C 1 23 ? -12.43500 14.56700 12.86000 1.000 38.54725 93 HIS C CA 1
ATOM 3923 C C . HIS C 1 23 ? -12.71000 13.16200 13.39000 1.000 42.57288 93 HIS C C 1
ATOM 3924 O O . HIS C 1 23 ? -11.90400 12.57500 14.11000 1.000 36.63164 93 HIS C O 1
ATOM 3938 N N . GLN C 1 24 ? -13.85800 12.60700 13.00200 1.000 38.62739 94 GLN C N 1
ATOM 3939 C CA . GLN C 1 24 ? -14.26300 11.31000 13.53300 1.000 45.43780 94 GLN C CA 1
ATOM 3940 C C . GLN C 1 24 ? -13.31500 10.19800 13.10600 1.000 42.71303 94 GLN C C 1
ATOM 3941 O O . GLN C 1 24 ? -13.19700 9.19400 13.80700 1.000 42.42398 94 GLN C O 1
ATOM 3955 N N . PHE C 1 25 ? -12.61900 10.35900 11.97600 1.000 39.56329 95 PHE C N 1
ATOM 3956 C CA . PHE C 1 25 ? -11.66900 9.35200 11.50600 1.000 36.33778 95 PHE C CA 1
ATOM 3957 C C . PHE C 1 25 ? -10.25500 9.52600 12.06700 1.000 33.42183 95 PHE C C 1
ATOM 3958 O O . PHE C 1 25 ? -9.35900 8.76200 11.69600 1.000 31.58041 95 PHE C O 1
ATOM 3975 N N . ALA C 1 26 ? -10.02600 10.50300 12.95300 1.000 35.24927 96 ALA C N 1
ATOM 3976 C CA . ALA C 1 26 ? -8.67100 10.73300 13.42700 1.000 32.76162 96 ALA C CA 1
ATOM 3977 C C . ALA C 1 26 ? -8.18000 9.67000 14.40600 1.000 32.83960 96 ALA C C 1
ATOM 3978 O O . ALA C 1 26 ? -6.95900 9.54700 14.59700 1.000 25.29612 96 ALA C O 1
ATOM 3985 N N . TRP C 1 27 ? -9.08800 8.93900 15.05900 1.000 30.69194 97 TRP C N 1
ATOM 3986 C CA . TRP C 1 27 ? -8.69100 8.17300 16.23700 1.000 32.03012 97 TRP C CA 1
ATOM 3987 C C . TRP C 1 27 ? -7.54600 7.19700 15.98900 1.000 30.62946 97 TRP C C 1
ATOM 3988 O O . TRP C 1 27 ? -6.70000 7.05900 16.88400 1.000 27.84428 97 TRP C O 1
ATOM 4009 N N . PRO C 1 28 ? -7.41500 6.52400 14.84900 1.000 30.05720 98 PRO C N 1
ATOM 4010 C CA . PRO C 1 28 ? -6.25200 5.64300 14.67000 1.000 30.22649 98 PRO C CA 1
ATOM 4011 C C . PRO C 1 28 ? -4.95700 6.37200 14.47400 1.000 29.34905 98 PRO C C 1
ATOM 4012 O O . PRO C 1 28 ? -3.88900 5.73200 14.57500 1.000 30.70398 98 PRO C O 1
ATOM 4023 N N . PHE C 1 29 ? -5.00000 7.69300 14.25100 1.000 26.64897 99 PHE C N 1
ATOM 4024 C CA . PHE C 1 29 ? -3.78600 8.46000 13.95900 1.000 25.87143 99 PHE C CA 1
ATOM 4025 C C . PHE C 1 29 ? -3.34600 9.37200 15.09600 1.000 25.81052 99 PHE C C 1
ATOM 4026 O O . PHE C 1 29 ? -2.33600 10.07400 14.94600 1.000 28.22440 99 PHE C O 1
ATOM 4043 N N . ARG C 1 30 ? -4.06500 9.38800 16.22900 1.000 26.41538 100 ARG C N 1
ATOM 4044 C CA . ARG C 1 30 ? -3.76800 10.37100 17.26400 1.000 25.25797 100 ARG C CA 1
ATOM 4045 C C . ARG C 1 30 ? -2.60600 9.98600 18.14500 1.000 30.80662 100 ARG C C 1
ATOM 4046 O O . ARG C 1 30 ? -2.21100 10.79500 18.99500 1.000 30.33919 100 ARG C O 1
ATOM 4067 N N . GLN C 1 31 ? -2.04500 8.79300 17.97800 1.000 29.45415 101 GLN C N 1
ATOM 4068 C CA . GLN C 1 31 ? -0.91900 8.32000 18.77600 1.000 29.20494 101 GLN C CA 1
ATOM 4069 C C . GLN C 1 31 ? -0.06000 7.43300 17.88900 1.000 33.19606 101 GLN C C 1
ATOM 4070 O O . GLN C 1 31 ? -0.54200 6.89700 16.88000 1.000 26.71929 101 GLN C O 1
ATOM 4084 N N . PRO C 1 32 ? 1.19400 7.22100 18.25800 1.000 31.22674 102 PRO C N 1
ATOM 4085 C CA . PRO C 1 32 ? 2.04500 6.35300 17.43100 1.000 29.00715 102 PRO C CA 1
ATOM 4086 C C . PRO C 1 32 ? 1.48000 4.94600 17.30800 1.000 31.62884 102 PRO C C 1
ATOM 4087 O O . PRO C 1 32 ? 0.81100 4.43700 18.20900 1.000 35.38674 102 PRO C O 1
ATOM 4098 N N . VAL C 1 33 ? 1.69700 4.34200 16.14200 1.000 31.18813 103 VAL C N 1
ATOM 4099 C CA . VAL C 1 33 ? 1.34600 2.93500 15.96600 1.000 31.64491 103 VAL C CA 1
ATOM 4100 C C . VAL C 1 33 ? 2.14000 2.12000 16.99200 1.000 35.63757 103 VAL C C 1
ATOM 4101 O O . VAL C 1 33 ? 3.37900 2.18900 17.04500 1.000 35.78529 103 VAL C O 1
ATOM 4114 N N . ASP C 1 34 ? 1.43900 1.40000 17.84100 1.000 33.77422 104 ASP C N 1
ATOM 4115 C CA . ASP C 1 34 ? 2.07600 0.49200 18.79900 1.000 39.95741 104 ASP C CA 1
ATOM 4116 C C . ASP C 1 34 ? 2.04900 -0.92300 18.20900 1.000 38.16510 104 ASP C C 1
ATOM 4117 O O . ASP C 1 34 ? 1.05100 -1.65300 18.31900 1.000 40.93255 104 ASP C O 1
ATOM 4126 N N . ALA C 1 35 ? 3.16400 -1.30900 17.57900 1.000 37.50168 105 ALA C N 1
ATOM 4127 C CA . ALA C 1 35 ? 3.19600 -2.58300 16.85700 1.000 39.53375 105 ALA C CA 1
ATOM 4128 C C . ALA C 1 35 ? 2.97400 -3.77300 17.77900 1.000 44.69092 105 ALA C C 1
ATOM 4129 O O . ALA C 1 35 ? 2.47300 -4.81100 17.33800 1.000 45.07289 105 ALA C O 1
ATOM 4136 N N . VAL C 1 36 ? 3.35000 -3.64800 19.05200 1.000 37.55553 106 VAL C N 1
ATOM 4137 C CA . VAL C 1 36 ? 3.16000 -4.75000 19.98800 1.000 45.89405 106 VAL C CA 1
ATOM 4138 C C . VAL C 1 36 ? 1.68700 -4.88400 20.34600 1.000 47.96718 106 VAL C C 1
ATOM 4139 O O . VAL C 1 36 ? 1.09800 -5.95600 20.19400 1.000 50.32651 106 VAL C O 1
ATOM 4152 N N . LYS C 1 37 ? 1.07700 -3.80300 20.85400 1.000 46.28851 107 LYS C N 1
ATOM 4153 C CA . LYS C 1 37 ? -0.32900 -3.87600 21.25800 1.000 51.49496 107 LYS C CA 1
ATOM 4154 C C . LYS C 1 37 ? -1.21900 -4.27000 20.09100 1.000 46.95251 107 LYS C C 1
ATOM 4155 O O . LYS C 1 37 ? -2.14900 -5.06700 20.24700 1.000 49.14656 107 LYS C O 1
ATOM 4174 N N . LEU C 1 38 ? -0.95900 -3.71400 18.91600 1.000 49.61889 108 LEU C N 1
ATOM 4175 C CA . LEU C 1 38 ? -1.75400 -4.00800 17.72100 1.000 50.90415 108 LEU C CA 1
ATOM 4176 C C . LEU C 1 38 ? -1.35700 -5.32400 17.06000 1.000 52.27952 108 LEU C C 1
ATOM 4177 O O . LEU C 1 38 ? -1.99500 -5.71700 16.07900 1.000 54.19056 108 LEU C O 1
ATOM 4193 N N . GLY C 1 39 ? -0.32000 -6.00700 17.57000 1.000 54.59300 109 GLY C N 1
ATOM 4194 C CA . GLY C 1 39 ? 0.12000 -7.25400 16.97200 1.000 55.01902 109 GLY C CA 1
ATOM 4195 C C . GLY C 1 39 ? 0.52500 -7.13500 15.51500 1.000 60.72466 109 GLY C C 1
ATOM 4196 O O . GLY C 1 39 ? 0.02700 -7.88700 14.65600 1.000 58.49138 109 GLY C O 1
ATOM 4200 N N . LEU C 1 40 ? 1.43400 -6.19500 15.21600 1.000 51.96882 110 LEU C N 1
ATOM 4201 C CA . LEU C 1 40 ? 1.98300 -6.00900 13.87500 1.000 46.50158 110 LEU C CA 1
ATOM 4202 C C . LEU C 1 40 ? 3.49300 -6.17100 13.94300 1.000 47.59176 110 LEU C C 1
ATOM 4203 O O . LEU C 1 40 ? 4.23300 -5.18500 13.85100 1.000 45.71762 110 LEU C O 1
ATOM 4219 N N . PRO C 1 41 ? 3.98100 -7.41000 14.09100 1.000 55.43222 111 PRO C N 1
ATOM 4220 C CA . PRO C 1 41 ? 5.43600 -7.62500 14.20900 1.000 54.57013 111 PRO C CA 1
ATOM 4221 C C . PRO C 1 41 ? 6.23900 -7.06300 13.04700 1.000 52.10350 111 PRO C C 1
ATOM 4222 O O . PRO C 1 41 ? 7.41100 -6.69600 13.24600 1.000 48.39903 111 PRO C O 1
ATOM 4233 N N . ASP C 1 42 ? 5.66600 -7.01000 11.83000 1.000 40.44153 112 ASP C N 1
ATOM 4234 C CA . ASP C 1 42 ? 6.42200 -6.51100 10.69500 1.000 39.82816 112 ASP C CA 1
ATOM 4235 C C . ASP C 1 42 ? 6.30100 -4.98700 10.48000 1.000 39.31737 112 ASP C C 1
ATOM 4236 O O . ASP C 1 42 ? 6.89600 -4.46200 9.53700 1.000 35.67285 112 ASP C O 1
ATOM 4245 N N . TYR C 1 43 ? 5.55400 -4.27300 11.31400 1.000 35.58411 113 TYR C N 1
ATOM 4246 C CA . TYR C 1 43 ? 5.30500 -2.85600 11.05300 1.000 33.52988 113 TYR C CA 1
ATOM 4247 C C . TYR C 1 43 ? 6.60800 -2.08300 10.89500 1.000 33.55293 113 TYR C C 1
ATOM 4248 O O . TYR C 1 43 ? 6.83300 -1.42400 9.87900 1.000 32.30637 113 TYR C O 1
ATOM 4266 N N . HIS C 1 44 ? 7.52900 -2.22100 11.84700 1.000 31.62042 114 HIS C N 1
ATOM 4267 C CA . HIS C 1 44 ? 8.74600 -1.42500 11.77000 1.000 33.19602 114 HIS C CA 1
ATOM 4268 C C . HIS C 1 44 ? 9.76700 -2.03200 10.83700 1.000 34.58103 114 HIS C C 1
ATOM 4269 O O . HIS C 1 44 ? 10.81600 -1.43400 10.60700 1.000 35.38571 114 HIS C O 1
ATOM 4283 N N . LYS C 1 45 ? 9.50400 -3.21900 10.30600 1.000 34.44212 115 LYS C N 1
ATOM 4284 C CA . LYS C 1 45 ? 10.31700 -3.71400 9.20100 1.000 38.18335 115 LYS C CA 1
ATOM 4285 C C . LYS C 1 45 ? 9.93400 -3.04200 7.89300 1.000 38.40486 115 LYS C C 1
ATOM 4286 O O . LYS C 1 45 ? 10.78300 -2.89700 7.00000 1.000 39.47359 115 LYS C O 1
ATOM 4305 N N . ILE C 1 46 ? 8.66300 -2.66500 7.75100 1.000 33.07532 116 ILE C N 1
ATOM 4306 C CA . ILE C 1 46 ? 8.16600 -2.09800 6.48700 1.000 32.44937 116 ILE C CA 1
ATOM 4307 C C . ILE C 1 46 ? 8.17800 -0.58300 6.52300 1.000 34.54891 116 ILE C C 1
ATOM 4308 O O . ILE C 1 46 ? 8.54000 0.07200 5.54000 1.000 32.40818 116 ILE C O 1
ATOM 4324 N N . ILE C 1 47 ? 7.72900 -0.02600 7.64000 1.000 35.40581 117 ILE C N 1
ATOM 4325 C CA . ILE C 1 47 ? 7.64200 1.42400 7.82300 1.000 32.09496 117 ILE C CA 1
ATOM 4326 C C . ILE C 1 47 ? 8.89000 1.89000 8.55400 1.000 35.50053 117 ILE C C 1
ATOM 4327 O O . ILE C 1 47 ? 9.10400 1.53900 9.73200 1.000 31.89621 117 ILE C O 1
ATOM 4343 N N . LYS C 1 48 ? 9.71100 2.69600 7.87500 1.000 32.99827 118 LYS C N 1
ATOM 4344 C CA . LYS C 1 48 ? 10.98700 3.09800 8.43700 1.000 37.29115 118 LYS C CA 1
ATOM 4345 C C . LYS C 1 48 ? 10.93400 4.43100 9.15200 1.000 36.72677 118 LYS C C 1
ATOM 4346 O O . LYS C 1 48 ? 11.84600 4.71500 9.93900 1.000 33.04681 118 LYS C O 1
ATOM 4365 N N . GLN C 1 49 ? 9.88900 5.24200 8.92900 1.000 33.05310 119 GLN C N 1
ATOM 4366 C CA . GLN C 1 49 ? 9.74200 6.54600 9.60000 1.000 34.53799 119 GLN C CA 1
ATOM 4367 C C . GLN C 1 49 ? 8.30800 6.69400 10.08900 1.000 27.09634 119 GLN C C 1
ATOM 4368 O O . GLN C 1 49 ? 7.46500 7.28100 9.41500 1.000 29.48710 119 GLN C O 1
ATOM 4382 N N . PRO C 1 50 ? 8.00100 6.17600 11.27200 1.000 28.59423 120 PRO C N 1
ATOM 4383 C CA . PRO C 1 50 ? 6.65100 6.34700 11.81800 1.000 26.15546 120 PRO C CA 1
ATOM 4384 C C . PRO C 1 50 ? 6.34200 7.80800 12.08900 1.000 27.89924 120 PRO C C 1
ATOM 4385 O O . PRO C 1 50 ? 7.23200 8.61400 12.35500 1.000 24.47986 120 PRO C O 1
ATOM 4396 N N . MET C 1 51 ? 5.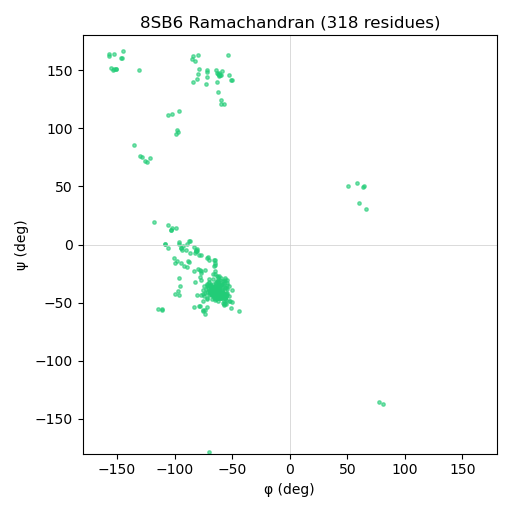05300 8.13900 11.98400 1.000 27.14925 121 MET C N 1
ATOM 4397 C CA . MET C 1 51 ? 4.53700 9.47500 12.23100 1.000 23.69834 121 MET C CA 1
ATOM 4398 C C . MET C 1 51 ? 3.08700 9.35500 12.67100 1.000 23.18980 121 MET C C 1
ATOM 4399 O O . MET C 1 51 ? 2.35700 8.41900 12.28100 1.000 23.47014 121 MET C O 1
ATOM 4413 N N . ASP C 1 52 ? 2.66000 10.31100 13.48200 1.000 21.96671 122 ASP C N 1
ATOM 4414 C CA . ASP C 1 52 ? 1.28000 10.32600 13.94100 1.000 20.01714 122 ASP C CA 1
ATOM 4415 C C . ASP C 1 52 ? 0.88600 11.76200 14.24300 1.000 23.62820 122 ASP C C 1
ATOM 4416 O O . ASP C 1 52 ? 1.74500 12.63700 14.40400 1.000 22.81406 122 ASP C O 1
ATOM 4425 N N . MET C 1 53 ? -0.42900 11.98800 14.35600 1.000 22.42353 123 MET C N 1
ATOM 4426 C CA . MET C 1 53 ? -0.93700 13.32400 14.60500 1.000 20.96662 123 MET C CA 1
ATOM 4427 C C . MET C 1 53 ? -0.60900 13.81600 16.00700 1.000 24.20788 123 MET C C 1
ATOM 4428 O O . MET C 1 53 ? -0.43200 15.02200 16.19300 1.000 23.32084 123 MET C O 1
ATOM 4442 N N . GLY C 1 54 ? -0.50000 12.91600 16.99200 1.000 22.27911 124 GLY C N 1
ATOM 4443 C CA . GLY C 1 54 ? -0.08500 13.32200 18.33000 1.000 26.28303 124 GLY C CA 1
ATOM 4444 C C . GLY C 1 54 ? 1.29500 13.93100 18.33500 1.000 26.91029 124 GLY C C 1
ATOM 4445 O O . GLY C 1 54 ? 1.51000 14.97600 18.92800 1.000 25.54092 124 GLY C O 1
ATOM 4449 N N . THR C 1 55 ? 2.22500 13.33000 17.60900 1.000 23.98254 125 THR C N 1
ATOM 4450 C CA . THR C 1 55 ? 3.56300 13.90200 17.48700 1.000 22.87488 125 THR C CA 1
ATOM 4451 C C . THR C 1 55 ? 3.52600 15.24200 16.78600 1.000 24.38912 125 THR C C 1
ATOM 4452 O O . THR C 1 55 ? 4.14300 16.20200 17.23400 1.000 23.27090 125 THR C O 1
ATOM 4463 N N . ILE C 1 56 ? 2.78800 15.33300 15.68000 1.000 19.71677 126 ILE C N 1
ATOM 4464 C CA . ILE C 1 56 ? 2.70500 16.58200 14.92000 1.000 22.42765 126 ILE C CA 1
ATOM 4465 C C . ILE C 1 56 ? 2.12100 17.68200 15.77400 1.000 23.21060 126 ILE C C 1
ATOM 4466 O O . ILE C 1 56 ? 2.60300 18.82800 15.76900 1.000 21.45809 126 ILE C O 1
ATOM 4482 N N . LYS C 1 57 ? 1.05500 17.35800 16.50600 1.000 22.04351 127 LYS C N 1
ATOM 4483 C CA . LYS C 1 57 ? 0.41500 18.33700 17.37300 1.000 23.03807 127 LYS C CA 1
ATOM 4484 C C . LYS C 1 57 ? 1.36500 18.83400 18.44800 1.000 24.04006 127 LYS C C 1
ATOM 4485 O O . LYS C 1 57 ? 1.43300 20.04600 18.71500 1.000 27.01395 127 LYS C O 1
ATOM 4504 N N . ARG C 1 58 ? 2.12400 17.91100 19.07600 1.000 24.89976 128 ARG C N 1
ATOM 4505 C CA . ARG C 1 58 ? 3.09700 18.34200 20.09800 1.000 27.38113 128 ARG C CA 1
ATOM 4506 C C . ARG C 1 58 ? 4.18600 19.21500 19.46900 1.000 25.51823 128 ARG C C 1
ATOM 4507 O O . ARG C 1 58 ? 4.61600 20.21800 20.05200 1.000 26.83100 128 ARG C O 1
ATOM 4528 N N . ARG C 1 59 ? 4.59600 18.88900 18.23600 1.000 24.66171 129 ARG C N 1
ATOM 4529 C CA . ARG C 1 59 ? 5.61200 19.69500 17.56300 1.000 23.92832 129 ARG C CA 1
ATOM 4530 C C . ARG C 1 59 ? 5.09400 21.07800 17.25500 1.000 27.50614 129 ARG C C 1
ATOM 4531 O O . ARG C 1 59 ? 5.81400 22.07900 17.45000 1.000 29.09773 129 ARG C O 1
ATOM 4552 N N . LEU C 1 60 ? 3.81700 21.17500 16.88100 1.000 23.44386 130 LEU C N 1
ATOM 4553 C CA . LEU C 1 60 ? 3.26300 22.49700 16.61900 1.000 26.94188 130 LEU C CA 1
ATOM 4554 C C . LEU C 1 60 ? 3.14700 23.29000 17.91000 1.000 30.11041 130 LEU C C 1
ATOM 4555 O O . LEU C 1 60 ? 3.39100 24.50400 17.92000 1.000 31.12281 130 LEU C O 1
ATOM 4571 N N . GLU C 1 61 ? 2.72600 22.62500 18.99100 1.000 25.81636 131 GLU C N 1
ATOM 4572 C CA . GLU C 1 61 ? 2.57900 23.30800 20.26500 1.000 27.69418 131 GLU C CA 1
ATOM 4573 C C . GLU C 1 61 ? 3.91200 23.82700 20.80300 1.000 33.24055 131 GLU C C 1
ATOM 4574 O O . GLU C 1 61 ? 3.94800 24.86900 21.49000 1.000 33.46687 131 GLU C O 1
ATOM 4586 N N . ASN C 1 62 ? 5.01600 23.12700 20.52800 1.000 27.49069 132 ASN C N 1
ATOM 4587 C CA . ASN C 1 62 ? 6.30600 23.45000 21.12000 1.000 33.27684 132 ASN C CA 1
ATOM 4588 C C . ASN C 1 62 ? 7.24900 24.16100 20.18700 1.000 30.36104 132 ASN C C 1
ATOM 4589 O O . ASN C 1 62 ? 8.42800 24.27100 20.51300 1.000 29.87378 132 ASN C O 1
ATOM 4600 N N . ASN C 1 63 ? 6.77300 24.64400 19.03900 1.000 28.85865 133 ASN C N 1
ATOM 4601 C CA . ASN C 1 63 ? 7.57100 25.46600 18.13100 1.000 29.93059 133 ASN C CA 1
ATOM 4602 C C . ASN C 1 63 ? 8.71700 24.67700 17.52600 1.000 29.24572 133 ASN C C 1
ATOM 4603 O O . ASN C 1 63 ? 9.72000 25.24100 17.10700 1.000 30.51335 133 ASN C O 1
ATOM 4614 N N . TYR C 1 64 ? 8.52600 23.36900 17.35100 1.000 27.49611 134 TYR C N 1
ATOM 4615 C CA . TYR C 1 64 ? 9.58100 22.52500 16.79200 1.000 27.08278 134 TYR C CA 1
ATOM 4616 C C . TYR C 1 64 ? 9.88800 22.88900 15.34900 1.000 30.52799 134 TYR C C 1
ATOM 4617 O O . TYR C 1 64 ? 11.04900 22.91700 14.94500 1.000 28.23315 134 TYR C O 1
ATOM 4635 N N . TYR C 1 65 ? 8.86600 23.16000 14.54800 1.000 28.11694 135 TYR C N 1
ATOM 4636 C CA . TYR C 1 65 ? 9.06600 23.30800 13.10600 1.000 32.57375 135 TYR C CA 1
ATOM 4637 C C . TYR C 1 65 ? 9.61500 24.69100 12.74000 1.000 33.33109 135 TYR C C 1
ATOM 4638 O O . TYR C 1 65 ? 9.23200 25.69300 13.33200 1.000 36.93204 135 TYR C O 1
ATOM 4656 N N . TRP C 1 66 ? 10.44900 24.74000 11.69800 1.000 39.64353 136 TRP C N 1
ATOM 4657 C CA . TRP C 1 66 ? 10.92500 25.99400 11.10000 1.000 40.43993 136 TRP C CA 1
ATOM 4658 C C . TRP C 1 66 ? 10.11000 26.46300 9.89900 1.000 52.05219 136 TRP C C 1
ATOM 4659 O O . TRP C 1 66 ? 9.92800 27.67700 9.70500 1.000 46.36230 136 TRP C O 1
ATOM 4680 N N . ALA C 1 67 ? 9.62300 25.53000 9.07200 1.000 42.00593 137 ALA C N 1
ATOM 4681 C CA . ALA C 1 67 ? 8.84200 25.88900 7.90500 1.000 44.39486 137 ALA C CA 1
ATOM 4682 C C . ALA C 1 67 ? 7.57600 25.05100 7.89700 1.000 39.97953 137 ALA C C 1
ATOM 4683 O O . ALA C 1 67 ? 7.55600 23.92100 8.40600 1.000 37.35302 137 ALA C O 1
ATOM 4690 N N . ALA C 1 68 ? 6.51700 25.62800 7.33200 1.000 40.86939 138 ALA C N 1
ATOM 4691 C CA . ALA C 1 68 ? 5.29700 24.87000 7.10200 1.000 38.41472 138 ALA C CA 1
ATOM 4692 C C . ALA C 1 68 ? 5.60800 23.56200 6.38900 1.000 35.53143 138 ALA C C 1
ATOM 4693 O O . ALA C 1 68 ? 5.01200 22.52800 6.70100 1.000 30.43638 138 ALA C O 1
ATOM 4700 N N . SER C 1 69 ? 6.54800 23.59000 5.43100 1.000 31.99807 139 SER C N 1
ATOM 4701 C CA . SER C 1 69 ? 6.82900 22.41300 4.61400 1.000 35.08591 139 SER C CA 1
ATOM 4702 C C . SER C 1 69 ? 7.15400 21.21300 5.47700 1.000 28.12787 139 SER C C 1
ATOM 4703 O O . SER C 1 69 ? 6.74800 20.09500 5.16100 1.000 30.21044 139 SER C O 1
ATOM 4711 N N . GLU C 1 70 ? 7.88900 21.43200 6.57800 1.000 28.97985 140 GLU C N 1
ATOM 4712 C CA . GLU C 1 70 ? 8.29500 20.32000 7.44700 1.000 26.22552 140 GLU C CA 1
ATOM 4713 C C . GLU C 1 70 ? 7.08100 19.62800 8.04800 1.000 25.17037 140 GLU C C 1
ATOM 4714 O O . GLU C 1 70 ? 7.05000 18.39700 8.17300 1.000 27.04481 140 GLU C O 1
ATOM 4726 N N . CYS C 1 71 ? 6.10800 20.41600 8.49300 1.000 25.79089 141 CYS C N 1
ATOM 4727 C CA . CYS C 1 71 ? 4.89100 19.88200 9.08500 1.000 26.30000 141 CYS C CA 1
ATOM 4728 C C . CYS C 1 71 ? 4.04500 19.19100 8.01700 1.000 23.14628 141 CYS C C 1
ATOM 4729 O O . CYS C 1 71 ? 3.49900 18.09900 8.22500 1.000 22.82339 141 CYS C O 1
ATOM 4737 N N . MET C 1 72 ? 3.96300 19.80000 6.83500 1.000 22.55297 142 MET C N 1
ATOM 4738 C CA . MET C 1 72 ? 3.27200 19.16100 5.72500 1.000 21.24295 142 MET C CA 1
ATOM 4739 C C . MET C 1 72 ? 3.89600 17.80600 5.39100 1.000 21.44100 142 MET C C 1
ATOM 4740 O O . MET C 1 72 ? 3.17800 16.81600 5.12400 1.000 21.54453 142 MET C O 1
ATOM 4754 N N . GLN C 1 73 ? 5.23200 17.71700 5.46700 1.000 24.05303 143 GLN C N 1
ATOM 4755 C CA . GLN C 1 73 ? 5.87400 16.44000 5.15200 1.000 25.12679 143 GLN C CA 1
ATOM 4756 C C . GLN C 1 73 ? 5.55400 15.40000 6.21600 1.000 23.35089 143 GLN C C 1
ATOM 4757 O O . GLN C 1 73 ? 5.40000 14.21300 5.88200 1.000 21.74207 143 GLN C O 1
ATOM 4771 N N . ASP C 1 74 ? 5.43700 15.82100 7.49600 1.000 23.20058 144 ASP C N 1
ATOM 4772 C CA . ASP C 1 74 ? 5.08400 14.86200 8.54100 1.000 20.73415 144 ASP C CA 1
ATOM 4773 C C . ASP C 1 74 ? 3.65600 14.34200 8.35900 1.000 21.94847 144 ASP C C 1
ATOM 4774 O O . ASP C 1 74 ? 3.40300 13.13900 8.46600 1.000 19.01340 144 ASP C O 1
ATOM 4783 N N . PHE C 1 75 ? 2.70000 15.21300 8.02900 1.000 18.48333 145 PHE C N 1
ATOM 4784 C CA . PHE C 1 75 ? 1.38400 14.69400 7.66500 1.000 21.95777 145 PHE C CA 1
ATOM 4785 C C . PHE C 1 75 ? 1.47500 13.69400 6.51200 1.000 18.11000 145 PHE C C 1
ATOM 4786 O O . PHE C 1 75 ? 0.82900 12.62900 6.52000 1.000 20.00824 145 PHE C O 1
ATOM 4803 N N . ASN C 1 76 ? 2.22500 14.04700 5.49000 1.000 18.06400 146 ASN C N 1
ATOM 4804 C CA . ASN C 1 76 ? 2.33400 13.18500 4.30900 1.000 22.53793 146 ASN C CA 1
ATOM 4805 C C . ASN C 1 76 ? 2.88600 11.82600 4.67600 1.000 22.16835 146 ASN C C 1
ATOM 4806 O O . ASN C 1 76 ? 2.39200 10.79700 4.21200 1.000 23.98233 146 ASN C O 1
ATOM 4817 N N . THR C 1 77 ? 3.93600 11.80500 5.48900 1.000 20.70067 147 THR C N 1
ATOM 4818 C CA . THR C 1 77 ? 4.54200 10.54200 5.91000 1.000 22.04573 147 THR C CA 1
ATOM 4819 C C . THR C 1 77 ? 3.54700 9.69100 6.67000 1.000 20.54210 147 THR C C 1
ATOM 4820 O O . THR C 1 77 ? 3.44700 8.47800 6.43200 1.000 24.21627 147 THR C O 1
ATOM 4831 N N . MET C 1 78 ? 2.78800 10.31400 7.58400 1.000 19.30040 148 MET C N 1
ATOM 4832 C CA . MET C 1 78 ? 1.77200 9.57200 8.32000 1.000 19.67656 148 MET C CA 1
ATOM 4833 C C . MET C 1 78 ? 0.78800 8.89000 7.36900 1.000 20.25744 148 MET C C 1
ATOM 4834 O O . MET C 1 78 ? 0.43400 7.71300 7.54300 1.000 21.53265 148 MET C O 1
ATOM 4848 N N . PHE C 1 79 ? 0.25000 9.64500 6.41000 1.000 21.66264 149 PHE C N 1
ATOM 4849 C CA . PHE C 1 79 ? -0.69800 9.03700 5.49300 1.000 20.85714 149 PHE C CA 1
ATOM 4850 C C . PHE C 1 79 ? -0.01800 7.97100 4.63600 1.000 21.69970 149 PHE C C 1
ATOM 4851 O O . PHE C 1 79 ? -0.57300 6.88600 4.40500 1.000 21.96590 149 PHE C O 1
ATOM 4868 N N . THR C 1 80 ? 1.13500 8.31000 4.06300 1.000 20.34019 150 THR C N 1
ATOM 4869 C CA . THR C 1 80 ? 1.81800 7.35700 3.18900 1.000 23.26928 150 THR C CA 1
ATOM 4870 C C . THR C 1 80 ? 2.15200 6.04200 3.92400 1.000 28.21191 150 THR C C 1
ATOM 4871 O O . THR C 1 80 ? 2.02400 4.94300 3.36400 1.000 23.56465 150 THR C O 1
ATOM 4882 N N . ASN C 1 81 ? 2.56200 6.12500 5.18500 1.000 25.18260 151 ASN C N 1
ATOM 4883 C CA . ASN C 1 81 ? 2.84600 4.90200 5.93000 1.000 25.03444 151 ASN C CA 1
ATOM 4884 C C . ASN C 1 81 ? 1.62700 4.01700 5.98400 1.000 23.82218 151 ASN C C 1
ATOM 4885 O O . ASN C 1 81 ? 1.73000 2.80600 5.77900 1.000 25.34228 151 ASN C O 1
ATOM 4896 N N . CYS C 1 82 ? 0.44700 4.61700 6.21300 1.000 22.84198 152 CYS C N 1
ATOM 4897 C CA . CYS C 1 82 ? -0.77700 3.84600 6.28900 1.000 25.61581 152 CYS C CA 1
ATOM 4898 C C . CYS C 1 82 ? -1.10200 3.18700 4.94700 1.000 26.00227 152 CYS C C 1
ATOM 4899 O O . CYS C 1 82 ? -1.42200 2.00300 4.89400 1.000 27.00171 152 CYS C O 1
ATOM 4907 N N . TYR C 1 83 ? -0.96500 3.92600 3.84700 1.000 25.57061 153 TYR C N 1
ATOM 4908 C CA . TYR C 1 83 ? -1.23600 3.33600 2.53700 1.000 23.96706 153 TYR C CA 1
ATOM 4909 C C . TYR C 1 83 ? -0.27100 2.21100 2.20900 1.000 27.35804 153 TYR C C 1
ATOM 4910 O O . TYR C 1 83 ? -0.66000 1.20600 1.59000 1.000 27.99198 153 TYR C O 1
ATOM 4928 N N . ILE C 1 84 ? 1.00100 2.37100 2.58900 1.000 27.57696 154 ILE C N 1
ATOM 4929 C CA . ILE C 1 84 ? 2.01800 1.39400 2.22500 1.000 26.38145 154 ILE C CA 1
ATOM 4930 C C . ILE C 1 84 ? 1.85500 0.12900 3.03500 1.000 34.78665 154 ILE C C 1
ATOM 4931 O O . ILE C 1 84 ? 1.93500 -0.98500 2.48000 1.000 33.22364 154 ILE C O 1
ATOM 4947 N N . TYR C 1 85 ? 1.56700 0.27000 4.34300 1.000 32.32714 155 TYR C N 1
ATOM 4948 C CA . TYR C 1 85 ? 1.59400 -0.87700 5.22400 1.000 33.14941 155 TYR C CA 1
ATOM 4949 C C . TYR C 1 85 ? 0.32100 -1.70500 5.12000 1.000 34.81149 155 TYR C C 1
ATOM 4950 O O . TYR C 1 85 ? 0.37100 -2.94100 5.08300 1.000 38.80183 155 TYR C O 1
ATOM 4968 N N . ASN C 1 86 ? -0.82500 -1.04200 5.08700 1.000 33.85910 156 ASN C N 1
ATOM 4969 C CA . ASN C 1 86 ? -2.09900 -1.70300 5.20600 1.000 34.77492 156 ASN C CA 1
ATOM 4970 C C . ASN C 1 86 ? -2.59000 -2.22300 3.85800 1.000 40.41005 156 ASN C C 1
ATOM 4971 O O . ASN C 1 86 ? -2.12900 -1.81300 2.79800 1.000 37.74827 156 ASN C O 1
ATOM 4982 N N . LYS C 1 87 ? -3.48500 -3.15700 3.92400 1.000 42.53207 157 LYS C N 1
ATOM 4983 C CA . LYS C 1 87 ? -4.03000 -3.70700 2.69400 1.000 45.57380 157 LYS C CA 1
ATOM 4984 C C . LYS C 1 87 ? -5.08900 -2.76300 2.10700 1.000 40.16285 157 LYS C C 1
ATOM 4985 O O . LYS C 1 87 ? -5.78200 -2.05300 2.84700 1.000 39.84382 157 LYS C O 1
ATOM 5004 N N . PRO C 1 88 ? -5.25900 -2.76600 0.78100 1.000 41.05845 158 PRO C N 1
ATOM 5005 C CA . PRO C 1 88 ? -6.13700 -1.76400 0.16800 1.000 37.06817 158 PRO C CA 1
ATOM 5006 C C . PRO C 1 88 ? -7.54100 -1.72400 0.73400 1.000 46.06776 158 PRO C C 1
ATOM 5007 O O . PRO C 1 88 ? -8.18500 -0.66200 0.73400 1.000 42.30301 158 PRO C O 1
ATOM 5018 N N . THR C 1 89 ? -8.05100 -2.86000 1.20600 1.000 42.77677 159 THR C N 1
ATOM 5019 C CA . THR C 1 89 ? -9.41200 -2.93100 1.70200 1.000 50.53451 159 THR C CA 1
ATOM 5020 C C . THR C 1 89 ? -9.55400 -2.59400 3.18600 1.000 55.48253 159 THR C C 1
ATOM 5021 O O . THR C 1 89 ? -10.68700 -2.34700 3.64000 1.000 55.49026 159 THR C O 1
ATOM 5032 N N . ASP C 1 90 ? -8.45000 -2.55500 3.94100 1.000 55.10802 160 ASP C N 1
ATOM 5033 C CA . ASP C 1 90 ? -8.51700 -2.14500 5.34100 1.000 49.76806 160 ASP C CA 1
ATOM 5034 C C . ASP C 1 90 ? -9.27200 -0.83100 5.46100 1.000 55.65019 160 ASP C C 1
ATOM 5035 O O . ASP C 1 90 ? -9.16100 0.05800 4.60500 1.000 56.02853 160 ASP C O 1
ATOM 5044 N N . ASP C 1 91 ? -10.07400 -0.71900 6.51500 1.000 57.72421 161 ASP C N 1
ATOM 5045 C CA . ASP C 1 91 ? -10.88200 0.48600 6.69400 1.000 58.52321 161 ASP C CA 1
ATOM 5046 C C . ASP C 1 91 ? -10.00800 1.71400 6.93300 1.000 49.50993 161 ASP C C 1
ATOM 5047 O O . ASP C 1 91 ? -10.32100 2.80900 6.45000 1.000 50.24674 161 ASP C O 1
ATOM 5056 N N . ILE C 1 92 ? -8.89600 1.54500 7.64600 1.000 41.44057 162 ILE C N 1
ATOM 5057 C CA . ILE C 1 92 ? -8.02600 2.68000 7.95500 1.000 39.54258 162 ILE C CA 1
ATOM 5058 C C . ILE C 1 92 ? -7.57700 3.38500 6.68200 1.000 37.28033 162 ILE C C 1
ATOM 5059 O O . ILE C 1 92 ? -7.33700 4.59700 6.69700 1.000 31.71069 162 ILE C O 1
ATOM 5075 N N . VAL C 1 93 ? -7.47700 2.65000 5.56600 1.000 37.22522 163 VAL C N 1
ATOM 5076 C CA . VAL C 1 93 ? -7.02600 3.25000 4.31200 1.000 34.33103 163 VAL C CA 1
ATOM 5077 C C . VAL C 1 93 ? -8.03300 4.26300 3.81800 1.000 33.81297 163 VAL C C 1
ATOM 5078 O O . VAL C 1 93 ? -7.67400 5.37000 3.41700 1.000 30.15757 163 VAL C O 1
ATOM 5091 N N . LEU C 1 94 ? -9.31200 3.93500 3.90800 1.000 34.79146 164 LEU C N 1
ATOM 5092 C CA . LEU C 1 94 ? -10.34200 4.89300 3.54600 1.000 35.89481 164 LEU C CA 1
ATOM 5093 C C . LEU C 1 94 ? -10.32100 6.08900 4.48200 1.000 33.04998 164 LEU C C 1
ATOM 5094 O O . LEU C 1 94 ? -10.53400 7.22900 4.03900 1.000 27.97440 164 LEU C O 1
ATOM 5110 N N . MET C 1 95 ? -10.10100 5.84700 5.78500 1.000 31.17078 165 MET C N 1
ATOM 5111 C CA . MET C 1 95 ? -10.05900 6.95000 6.73300 1.000 30.22324 165 MET C CA 1
ATOM 5112 C C . MET C 1 95 ? -8.91700 7.91100 6.42100 1.000 28.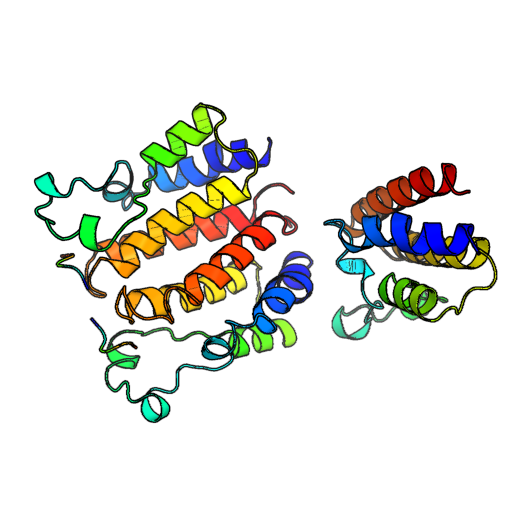61315 165 MET C C 1
ATOM 5113 O O . MET C 1 95 ? -9.09100 9.12700 6.50300 1.000 29.97604 165 MET C O 1
ATOM 5127 N N . ALA C 1 96 ? -7.73100 7.37800 6.12200 1.000 29.50577 166 ALA C N 1
ATOM 5128 C CA . ALA C 1 96 ? -6.59300 8.21500 5.76800 1.000 27.55199 166 ALA C CA 1
ATOM 5129 C C . ALA C 1 96 ? -6.87700 9.01300 4.51200 1.000 25.92234 166 ALA C C 1
ATOM 5130 O O . ALA C 1 96 ? -6.51900 10.18900 4.41100 1.000 25.90417 166 ALA C O 1
ATOM 5137 N N . GLN C 1 97 ? -7.54400 8.40100 3.53100 1.000 26.24491 167 GLN C N 1
ATOM 5138 C CA . GLN C 1 97 ? -7.85700 9.13300 2.28900 1.000 26.47094 167 GLN C CA 1
ATOM 5139 C C . GLN C 1 97 ? -8.75300 10.33000 2.57600 1.000 32.30845 167 GLN C C 1
ATOM 5140 O O . GLN C 1 97 ? -8.54400 11.43200 2.03200 1.000 29.07712 167 GLN C O 1
ATOM 5154 N N . THR C 1 98 ? -9.75300 10.14100 3.45800 1.000 28.56304 168 THR C N 1
ATOM 5155 C CA . THR C 1 98 ? -10.65600 11.23800 3.79000 1.000 31.56081 168 THR C CA 1
ATOM 5156 C C . THR C 1 98 ? -9.93100 12.37100 4.49200 1.000 28.97410 168 THR C C 1
ATOM 5157 O O . THR C 1 98 ? -10.14400 13.55400 4.17300 1.000 26.55952 168 THR C O 1
ATOM 5168 N N . LEU C 1 99 ? -9.07200 12.02800 5.44800 1.000 27.25929 169 LEU C N 1
ATOM 5169 C CA . LEU C 1 99 ? -8.33200 13.04300 6.18700 1.000 27.57264 169 LEU C CA 1
ATOM 5170 C C . LEU C 1 99 ? -7.31300 13.73600 5.29900 1.000 27.50451 169 LEU C C 1
ATOM 5171 O O . LEU C 1 99 ? -7.10100 14.96100 5.40400 1.000 28.11666 169 LEU C O 1
ATOM 5187 N N . GLU C 1 100 ? -6.63500 12.96300 4.45000 1.000 25.63244 170 GLU C N 1
ATOM 5188 C CA . GLU C 1 100 ? -5.63400 13.57700 3.58200 1.000 26.58648 170 GLU C CA 1
ATOM 5189 C C . GLU C 1 100 ? -6.26900 14.59400 2.61900 1.000 26.86087 170 GLU C C 1
ATOM 5190 O O . GLU C 1 100 ? -5.67500 15.64600 2.33800 1.000 24.80875 170 GLU C O 1
ATOM 5202 N N . LYS C 1 101 ? -7.47200 14.30200 2.11500 1.000 25.97964 171 LYS C N 1
ATOM 5203 C CA . LYS C 1 101 ? -8.12700 15.24600 1.20500 1.000 27.91221 171 LYS C CA 1
ATOM 5204 C C . LYS C 1 101 ? -8.46100 16.54500 1.92400 1.000 28.68813 171 LYS C C 1
ATOM 5205 O O . LYS C 1 101 ? -8.33100 17.64100 1.35600 1.000 26.35067 171 LYS C O 1
ATOM 5224 N N . ILE C 1 102 ? -8.93300 16.44400 3.16600 1.000 25.37515 172 ILE C N 1
ATOM 5225 C CA . ILE C 1 102 ? -9.16100 17.64600 3.97700 1.000 28.75156 172 ILE C CA 1
ATOM 5226 C C . ILE C 1 102 ? -7.85700 18.41500 4.20300 1.000 29.10580 172 ILE C C 1
ATOM 5227 O O . ILE C 1 102 ? -7.79100 19.63800 4.04600 1.000 28.02775 172 ILE C O 1
ATOM 5243 N N . PHE C 1 103 ? -6.79500 17.69600 4.56400 1.000 24.68405 173 PHE C N 1
ATOM 5244 C CA . PHE C 1 103 ? -5.46600 18.29100 4.72500 1.000 25.83739 173 PHE C CA 1
ATOM 5245 C C . PHE C 1 103 ? -5.08800 19.11000 3.50200 1.000 27.81065 173 PHE C C 1
ATOM 5246 O O . PHE C 1 103 ? -4.74700 20.27300 3.61300 1.000 27.72995 173 PHE C O 1
ATOM 5263 N N . LEU C 1 104 ? -5.14200 18.51400 2.32600 1.000 24.93029 174 LEU C N 1
ATOM 5264 C CA . LEU C 1 104 ? -4.69200 19.20400 1.12700 1.000 29.01759 174 LEU C CA 1
ATOM 5265 C C . LEU C 1 104 ? -5.59600 20.37800 0.79400 1.000 28.25224 174 LEU C C 1
ATOM 5266 O O . LEU C 1 104 ? -5.11600 21.43100 0.39500 1.000 29.71560 174 LEU C O 1
ATOM 5282 N N . GLN C 1 105 ? -6.90600 20.20500 0.94300 1.000 26.87591 175 GLN C N 1
ATOM 5283 C CA . GLN C 1 105 ? -7.81900 21.32700 0.73300 1.000 29.76988 175 GLN C CA 1
ATOM 5284 C C . GLN C 1 105 ? -7.43800 22.51000 1.63200 1.000 37.02852 175 GLN C C 1
ATOM 5285 O O . GLN C 1 105 ? -7.33500 23.65800 1.18400 1.000 34.92005 175 GLN C O 1
ATOM 5299 N N . LYS C 1 106 ? -7.17700 22.24000 2.90700 1.000 28.57824 176 LYS C N 1
ATOM 5300 C CA . LYS C 1 106 ? -6.85500 23.34700 3.80600 1.000 35.65936 176 LYS C CA 1
ATOM 5301 C C . LYS C 1 106 ? -5.48300 23.92100 3.50200 1.000 35.36891 176 LYS C C 1
ATOM 5302 O O . LYS C 1 106 ? -5.26100 25.13000 3.63100 1.000 35.51137 176 LYS C O 1
ATOM 5321 N N . VAL C 1 107 ? -4.53100 23.07100 3.11700 1.000 33.11950 177 VAL C N 1
ATOM 5322 C CA . VAL C 1 107 ? -3.22100 23.58300 2.72400 1.000 30.24935 177 VAL C CA 1
ATOM 5323 C C . VAL C 1 107 ? -3.33400 24.54200 1.53800 1.000 37.24917 177 VAL C C 1
ATOM 5324 O O . VAL C 1 107 ? -2.55100 25.49400 1.41000 1.000 37.57785 177 VAL C O 1
ATOM 5337 N N . ALA C 1 108 ? -4.26800 24.28800 0.62800 1.000 35.74115 178 ALA C N 1
ATOM 5338 C CA . ALA C 1 108 ? -4.39100 25.16300 -0.54000 1.000 34.99123 178 ALA C CA 1
ATOM 5339 C C . ALA C 1 108 ? -4.69100 26.60100 -0.13800 1.000 42.36452 178 ALA C C 1
ATOM 5340 O O . ALA C 1 108 ? -4.29900 27.54500 -0.85100 1.000 42.95165 178 ALA C O 1
ATOM 5347 N N . SER C 1 109 ? -5.35900 26.79400 1.00000 1.000 40.62631 179 SER C N 1
ATOM 5348 C CA . SER C 1 109 ? -5.72700 28.12400 1.46100 1.000 41.22831 179 SER C CA 1
ATOM 5349 C C . SER C 1 109 ? -4.76600 28.66400 2.51200 1.000 48.67507 179 SER C C 1
ATOM 5350 O O . SER C 1 109 ? -5.08900 29.65000 3.19600 1.000 43.62475 179 SER C O 1
ATOM 5358 N N . MET C 1 110 ? -3.60200 28.03700 2.66100 1.000 44.39716 180 MET C N 1
ATOM 5359 C CA . MET C 1 110 ? -2.61700 28.49800 3.61000 1.000 49.80382 180 MET C CA 1
ATOM 5360 C C . MET C 1 110 ? -2.18400 29.91800 3.25300 1.000 48.37912 180 MET C C 1
ATOM 5361 O O . MET C 1 110 ? -2.14000 30.27700 2.08700 1.000 46.66833 180 MET C O 1
ATOM 5375 N N . PRO C 1 111 ? -1.87200 30.75500 4.24900 1.000 55.17202 181 PRO C N 1
ATOM 5376 C CA . PRO C 1 111 ? -1.24100 32.03500 3.89300 1.000 58.65255 181 PRO C CA 1
ATOM 5377 C C . PRO C 1 111 ? 0.22300 31.83700 3.47700 1.000 52.79763 181 PRO C C 1
ATOM 5378 O O . PRO C 1 111 ? 0.76200 32.74000 2.79800 1.000 56.30102 181 PRO C O 1
ATOM 5389 N N . SER D 2 1 ? -35.88100 -3.27700 46.10700 1.000 55.42340 1 SER D N 1
ATOM 5390 C CA . SER D 2 1 ? -35.47400 -1.86700 45.90000 1.000 54.46817 1 SER D CA 1
ATOM 5391 C C . SER D 2 1 ? -34.37800 -1.51700 46.91800 1.000 57.29090 1 SER D C 1
ATOM 5392 O O . SER D 2 1 ? -34.56700 -1.67600 48.12200 1.000 47.72069 1 SER D O 1
ATOM 5402 N N . GLY D 2 2 ? -33.22700 -1.04600 46.41600 1.000 44.16741 2 GLY D N 1
ATOM 5403 C CA . GLY D 2 2 ? -32.04400 -0.96700 47.23900 1.000 40.59588 2 GLY D CA 1
ATOM 5404 C C . GLY D 2 2 ? -32.00300 0.27600 48.10100 1.000 43.81484 2 GLY D C 1
ATOM 5405 O O . GLY D 2 2 ? -32.63600 1.30400 47.82200 1.000 42.18545 2 GLY D O 1
ATOM 5409 N N . ARG D 2 3 ? -31.21300 0.18300 49.17600 1.000 42.54440 3 ARG D N 1
ATOM 5410 C CA . ARG D 2 3 ? -30.99600 1.35500 50.01800 1.000 43.61675 3 ARG D CA 1
ATOM 5411 C C . ARG D 2 3 ? -30.46600 2.53100 49.19900 1.000 43.14638 3 ARG D C 1
ATOM 5412 O O . ARG D 2 3 ? -30.81800 3.69800 49.45000 1.000 43.10552 3 ARG D O 1
ATOM 5433 N N . GLY D 2 4 ? -29.60700 2.24600 48.22900 1.000 40.30510 4 GLY D N 1
ATOM 5434 C CA . GLY D 2 4 ? -29.03000 3.28700 47.39500 1.000 38.91861 4 GLY D CA 1
ATOM 5435 C C . GLY D 2 4 ? -27.86800 4.02000 48.00600 1.000 38.83615 4 GLY D C 1
ATOM 5436 O O . GLY D 2 4 ? -27.60600 3.87500 49.19900 1.000 40.11496 4 GLY D O 1
ATOM 5469 N N . GLY D 2 6 ? -27.24700 7.37200 47.95400 1.000 48.92319 6 GLY D N 1
ATOM 5470 C CA . GLY D 2 6 ? -27.44900 8.79800 48.25800 1.000 45.15005 6 GLY D CA 1
ATOM 5471 C C . GLY D 2 6 ? -27.31000 9.67800 47.00400 1.000 40.20645 6 GLY D C 1
ATOM 5472 O O . GLY D 2 6 ? -28.00500 10.68700 46.84900 1.000 50.20104 6 GLY D O 1
ATOM 5476 N N . SER E 2 1 ? -38.05300 3.25300 42.32600 1.000 51.75841 1 SER E N 1
ATOM 5477 C CA . SER E 2 1 ? -38.65400 3.23100 43.70900 1.000 52.23087 1 SER E CA 1
ATOM 5478 C C . SER E 2 1 ? -40.17500 3.45100 43.65700 1.000 51.55885 1 SER E C 1
ATOM 5479 O O . SER E 2 1 ? -40.83700 3.57700 44.69000 1.000 50.58954 1 SER E O 1
ATOM 5489 N N . GLY E 2 2 ? -40.72700 3.51100 42.45000 1.000 45.94210 2 GLY E N 1
ATOM 5490 C CA . GLY E 2 2 ? -42.15800 3.61500 42.29000 1.000 45.02481 2 GLY E CA 1
ATOM 5491 C C . GLY E 2 2 ? -42.86500 2.33900 42.67500 1.000 45.86081 2 GLY E C 1
ATOM 5492 O O . GLY E 2 2 ? -42.27600 1.34200 43.09200 1.000 45.58982 2 GLY E O 1
ATOM 5496 N N . ARG E 2 3 ? -44.18400 2.37400 42.51800 1.000 46.91174 3 ARG E N 1
ATOM 5497 C CA . ARG E 2 3 ? -44.98300 1.18500 42.79900 1.000 47.73140 3 ARG E CA 1
ATOM 5498 C C . ARG E 2 3 ? -44.60600 0.03000 41.87100 1.000 48.34061 3 ARG E C 1
ATOM 5499 O O . ARG E 2 3 ? -44.62100 -1.13600 42.28100 1.000 46.28870 3 ARG E O 1
ATOM 5520 N N . GLY E 2 4 ? -44.28100 0.33000 40.61500 1.000 44.32450 4 GLY E N 1
ATOM 5521 C CA . GLY E 2 4 ? -43.89000 -0.70100 39.66700 1.000 42.62527 4 GLY E CA 1
ATOM 5522 C C . GLY E 2 4 ? -45.04000 -1.50400 39.10400 1.000 42.86336 4 GLY E C 1
ATOM 5523 O O . GLY E 2 4 ? -46.17800 -1.35400 39.54500 1.000 44.47456 4 GLY E O 1
ATOM 5556 N N . GLY E 2 6 ? -45.29300 -4.82800 38.68800 1.000 49.31982 6 GLY E N 1
ATOM 5557 C CA . GLY E 2 6 ? -45.43700 -6.22700 39.14300 1.000 51.19277 6 GLY E CA 1
ATOM 5558 C C . GLY E 2 6 ? -44.50900 -7.21400 38.41600 1.000 43.99370 6 GLY E C 1
ATOM 5559 O O . GLY E 2 6 ? -44.09400 -8.22000 39.04500 1.000 50.63901 6 GLY E O 1
#

Nearest PDB structures (foldseek):
  6mo8-assembly2_B  TM=1.007E+00  e=7.972E-19  Homo sapiens
  4uyf-assembly2_B  TM=1.007E+00  e=1.447E-18  Homo sapiens
  4a9f-assembly1_B  TM=1.006E+00  e=1.536E-18  Homo sapiens
  4a9e-assembly2_C-2  TM=9.969E-01  e=1.012E-18  Homo sapiens
  4a9f-assembly2_C-2  TM=9.980E-01  e=1.210E-18  Homo sapiens

Organism: Homo sapiens (NCBI:txid9606)

Sequence (331 aa):
TNQLQYLHKVVMKALWKHQFAWPFRQPVDAVKLGLPDYHKIIKQPMDMGTIKRRLENNYYWAASECMQDFNTMFTNCYIYNKPTDDIVLLMAQTLEKIFLQKVASMPQETNQLQYLHKVVMKALWKHQFAWPFRQPVDAVKLGLPDYHKIIKQPMDMGTIKRRLENNYYWAASECMQDFNTMFTNCYIYNKPTDDIVLMAQTLEKIFLQKVASMPQTNQLQYLHKVVMKALWKHQFAWPFRQPVDAVKLGLPDYHKIIKQPMDMGTIKRRLENNYYWAASECMQDFNTMFTNCYIYNKPTDDIVLMAQTLEKIFLQKVASMPSGRGGSGRGG